Protein 2BBA (pdb70)

Sequence (199 aa):
HHHHHEETLLNTKLETADLKWVTFPQVDGQWEELSSGLDEEQHSSVRTYEVCDVQRAPGQAHWLRTGWVPRRGAVHVYATLRFTMLECLSLPRAGRSCKETFTVFYYESDADTATALTPAWMENPYIKVDTVAAEHLTRKRPGAEATGKVNVKTLRLGPLSKAGFYLAFQDQGACMALLSLHLFYKKNYLFSPNGPIARAW

Radius of gyration: 16.86 Å; Cα contacts (8 Å, |Δi|>4): 487; chains: 2; bounding box: 37×32×52 Å

CATH classification: 2.60.120.260

Structure (mmCIF, N/CA/C/O backbone):
data_2BBA
#
_entry.id   2BBA
#
_cell.length_a   60.972
_cell.length_b   60.972
_cell.length_c   151.681
_cell.angle_alpha   90.00
_cell.angle_beta   90.00
_cell.angle_gamma   90.00
#
_symmetry.space_group_name_H-M   'P 41 21 2'
#
loop_
_entity.id
_entity.type
_entity.pdbx_description
1 polymer 'Ephrin type-B receptor 4'
2 polymer 'Agonist peptide'
3 non-polymer 'SULFATE ION'
4 water water
#
loop_
_atom_site.group_PDB
_atom_site.id
_atom_site.type_symbol
_atom_site.label_a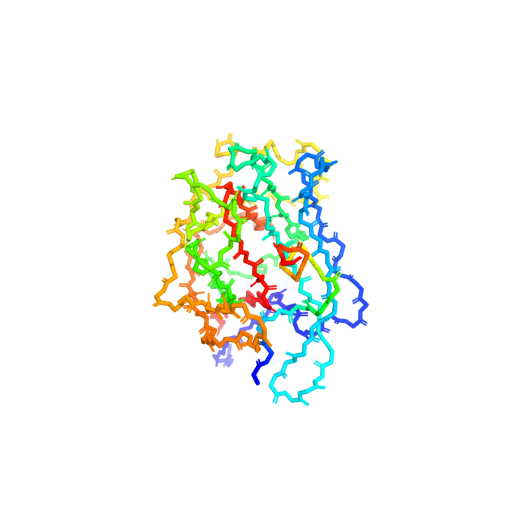tom_id
_atom_site.label_alt_id
_atom_site.label_comp_id
_atom_site.label_asym_id
_atom_site.label_entity_id
_atom_site.label_seq_id
_atom_site.pdbx_PDB_ins_code
_atom_site.Cartn_x
_atom_site.Cartn_y
_atom_site.Cartn_z
_atom_site.occupancy
_atom_site.B_iso_or_equiv
_atom_site.auth_seq_id
_atom_site.auth_comp_id
_atom_site.auth_asym_id
_atom_site.auth_atom_id
_atom_site.pdbx_PDB_model_num
ATOM 1 N N . HIS A 1 1 ? 33.490 21.817 75.931 1.00 22.99 12 HIS A N 1
ATOM 2 C CA . HIS A 1 1 ? 34.345 22.891 75.384 1.00 20.54 12 HIS A CA 1
ATOM 3 C C . HIS A 1 1 ? 34.850 23.595 76.596 1.00 22.54 12 HIS A C 1
ATOM 4 O O . HIS A 1 1 ? 35.233 24.748 76.443 1.00 25.39 12 HIS A O 1
ATOM 11 N N . HIS A 1 2 ? 34.802 22.998 77.805 1.00 23.66 13 HIS A N 1
ATOM 12 C CA . HIS A 1 2 ? 35.849 23.300 78.737 1.00 21.50 13 HIS A CA 1
ATOM 13 C C . HIS A 1 2 ? 37.149 22.874 78.016 1.00 19.07 13 HIS A C 1
ATOM 14 O O . HIS A 1 2 ? 38.129 23.512 78.243 1.00 18.13 13 HIS A O 1
ATOM 21 N N . HIS A 1 3 ? 37.140 21.878 77.100 1.00 16.82 14 HIS A N 1
ATOM 22 C CA . HIS A 1 3 ? 38.193 21.832 76.059 1.00 16.34 14 HIS A CA 1
ATOM 23 C C . HIS A 1 3 ? 37.569 21.924 74.696 1.00 13.70 14 HIS A C 1
ATOM 24 O O . HIS A 1 3 ? 36.686 21.158 74.385 1.00 13.12 14 HIS A O 1
ATOM 31 N N . HIS A 1 4 ? 38.008 22.896 73.918 1.00 11.30 15 HIS A N 1
ATOM 32 C CA . HIS A 1 4 ? 37.414 23.209 72.611 1.00 10.74 15 HIS A CA 1
ATOM 33 C C . HIS A 1 4 ? 37.832 22.188 71.561 1.00 9.47 15 HIS A C 1
ATOM 34 O O . HIS A 1 4 ? 39.034 21.911 71.370 1.00 9.08 15 HIS A O 1
ATOM 41 N N . HIS A 1 5 ? 36.842 21.604 70.881 1.00 8.91 16 HIS A N 1
ATOM 42 C CA . HIS A 1 5 ? 37.132 20.584 69.896 1.00 8.53 16 HIS A CA 1
ATOM 43 C C . HIS A 1 5 ? 35.962 20.362 68.954 1.00 8.54 16 HIS A C 1
ATOM 44 O O . HIS A 1 5 ? 34.843 20.802 69.259 1.00 9.33 16 HIS A O 1
ATOM 51 N N . GLU A 1 6 ? 36.188 19.616 67.872 1.00 6.88 17 GLU A N 1
ATOM 52 C CA . GLU A 1 6 ? 35.063 19.169 67.020 1.00 6.65 17 GLU A CA 1
ATOM 53 C C . GLU A 1 6 ? 34.638 17.797 67.546 1.00 6.91 17 GLU A C 1
ATOM 54 O O . GLU A 1 6 ? 35.475 16.985 67.932 1.00 7.93 17 GLU A O 1
ATOM 60 N N . GLU A 1 7 ? 33.332 17.578 67.539 1.00 6.98 18 GLU A N 1
ATOM 61 C CA . GLU A 1 7 ? 32.700 16.370 68.113 1.00 9.07 18 GLU A CA 1
ATOM 62 C C . GLU A 1 7 ? 31.865 15.710 67.004 1.00 8.33 18 GLU A C 1
ATOM 63 O O . GLU A 1 7 ? 31.032 16.360 66.342 1.00 7.63 18 GLU A O 1
ATOM 69 N N . THR A 1 8 ? 32.124 14.425 66.787 1.00 7.03 19 THR A N 1
ATOM 70 C CA . THR A 1 8 ? 31.420 13.646 65.766 1.00 7.88 19 THR A CA 1
ATOM 71 C C . THR A 1 8 ? 29.991 13.246 66.197 1.00 6.39 19 THR A C 1
ATOM 72 O O . THR A 1 8 ? 29.805 12.780 67.350 1.00 8.15 19 THR A O 1
ATOM 76 N N . LEU A 1 9 ? 29.037 13.427 65.274 1.00 7.21 20 LEU A N 1
ATOM 77 C CA . LEU A 1 9 ? 27.674 12.917 65.415 1.00 8.59 20 LEU A CA 1
ATOM 78 C C . LEU A 1 9 ? 27.442 11.637 64.564 1.00 8.97 20 LEU A C 1
ATOM 79 O O . LEU A 1 9 ? 26.602 10.798 64.944 1.00 10.57 20 LEU A O 1
ATOM 84 N N . LEU A 1 10 ? 28.132 11.505 63.450 1.00 8.74 21 LEU A N 1
ATOM 85 C CA . LEU A 1 10 ? 27.996 10.381 62.570 1.00 9.05 21 LEU A CA 1
ATOM 86 C C . LEU A 1 10 ? 29.212 10.317 61.678 1.00 8.73 21 LEU A C 1
ATOM 87 O O . LEU A 1 10 ? 29.599 11.317 61.145 1.00 9.95 21 LEU A O 1
ATOM 92 N N . ASN A 1 11 ? 29.814 9.137 61.520 1.00 8.67 22 ASN A N 1
ATOM 93 C CA . ASN A 1 11 ? 30.882 8.941 60.536 1.00 6.88 22 ASN A CA 1
ATOM 94 C C . ASN A 1 11 ? 30.686 7.585 59.876 1.00 8.45 22 ASN A C 1
ATOM 95 O O . ASN A 1 11 ? 30.914 6.544 60.509 1.00 8.59 22 ASN A O 1
ATOM 100 N N . THR A 1 12 ? 30.202 7.610 58.649 1.00 8.27 23 THR A N 1
ATOM 101 C CA . THR A 1 12 ? 29.883 6.361 57.970 1.00 8.30 23 THR A CA 1
ATOM 102 C C . THR A 1 12 ? 31.076 5.385 57.855 1.00 8.43 23 THR A C 1
ATOM 103 O O . THR A 1 12 ? 30.880 4.178 57.811 1.00 9.30 23 THR A O 1
ATOM 107 N N . LYS A 1 13 ? 32.298 5.911 57.774 1.00 8.49 24 LYS A N 1
ATOM 108 C CA . LYS A 1 13 ? 33.507 5.079 57.614 1.00 9.07 24 LYS A CA 1
ATOM 109 C C . LYS A 1 13 ? 33.770 4.201 58.851 1.00 9.27 24 LYS A C 1
ATOM 110 O O . LYS A 1 13 ? 34.587 3.271 58.799 1.00 10.84 24 LYS A O 1
ATOM 116 N N . LEU A 1 14 ? 33.114 4.543 59.971 1.00 7.94 25 LEU A N 1
ATOM 117 C CA . LEU A 1 14 ? 33.264 3.770 61.191 1.00 9.65 25 LEU A CA 1
ATOM 118 C C . LEU A 1 14 ? 32.160 2.714 61.404 1.00 9.21 25 LEU A C 1
ATOM 119 O O . LEU A 1 14 ? 32.219 1.957 62.375 1.00 12.12 25 LEU A O 1
ATOM 124 N N . GLU A 1 15 ? 31.172 2.663 60.527 1.00 8.85 26 GLU A N 1
ATOM 125 C CA . GLU A 1 15 ? 30.147 1.641 60.585 1.00 10.35 26 GLU A CA 1
ATOM 126 C C . GLU A 1 15 ? 30.753 0.285 60.260 1.00 11.06 26 GLU A C 1
ATOM 127 O O . GLU A 1 15 ? 31.338 0.115 59.218 1.00 13.19 26 GLU A O 1
ATOM 133 N N . THR A 1 16 ? 30.573 -0.677 61.153 1.00 13.86 27 THR A N 1
ATOM 134 C CA . THR A 1 16 ? 31.186 -1.992 60.973 1.00 16.20 27 THR A CA 1
ATOM 135 C C . THR A 1 16 ? 30.241 -3.043 60.378 1.00 17.30 27 THR A C 1
ATOM 136 O O . THR A 1 16 ? 30.706 -4.122 59.949 1.00 21.06 27 THR A O 1
ATOM 140 N N . ALA A 1 17 ? 28.952 -2.762 60.382 1.00 15.16 28 ALA A N 1
ATOM 141 C CA . ALA A 1 17 ? 27.976 -3.680 59.834 1.00 16.91 28 ALA A CA 1
ATOM 142 C C . ALA A 1 17 ? 27.376 -2.864 58.723 1.00 17.59 28 ALA A C 1
ATOM 143 O O . ALA A 1 17 ? 28.165 -2.174 58.029 1.00 20.49 28 ALA A O 1
ATOM 145 N N . ASP A 1 18 ? 26.067 -2.913 58.521 1.00 15.98 29 ASP A N 1
ATOM 146 C CA . ASP A 1 18 ? 25.461 -2.176 57.418 1.00 17.52 29 ASP A CA 1
ATOM 147 C C . ASP A 1 18 ? 24.736 -0.920 57.918 1.00 15.68 29 ASP A C 1
ATOM 148 O O . ASP A 1 18 ? 24.189 -0.844 59.070 1.00 16.56 29 ASP A O 1
ATOM 153 N N . LEU A 1 19 ? 24.723 0.108 57.074 1.00 13.51 30 LEU A N 1
ATOM 154 C CA . LEU A 1 19 ? 24.132 1.379 57.459 1.00 13.26 30 LEU A CA 1
ATOM 155 C C . LEU A 1 19 ? 22.603 1.413 57.653 1.00 15.57 30 LEU A C 1
ATOM 156 O O . LEU A 1 19 ? 22.081 2.213 58.418 1.00 19.34 30 LEU A O 1
ATOM 161 N N . LYS A 1 20 ? 21.917 0.613 56.902 1.00 16.59 31 LYS A N 1
ATOM 162 C CA . LYS A 1 20 ? 20.436 0.541 57.021 1.00 16.96 31 LYS A CA 1
ATOM 163 C C . LYS A 1 20 ? 19.705 1.832 56.668 1.00 17.00 31 LYS A C 1
ATOM 164 O O . LYS A 1 20 ? 18.604 2.141 57.205 1.00 17.90 31 LYS A O 1
ATOM 166 N N . TRP A 1 21 ? 20.281 2.646 55.784 1.00 14.11 32 TRP A N 1
AT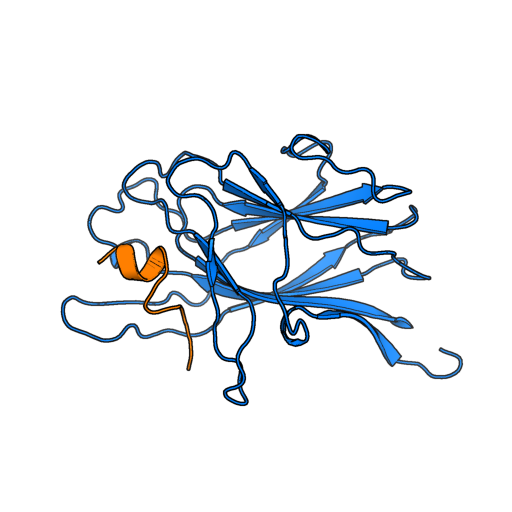OM 167 C CA . TRP A 1 21 ? 19.620 3.889 55.459 1.00 12.30 32 TRP A CA 1
ATOM 168 C C . TRP A 1 21 ? 18.368 3.526 54.652 1.00 11.49 32 TRP A C 1
ATOM 169 O O . TRP A 1 21 ? 18.301 2.525 53.954 1.00 12.88 32 TRP A O 1
ATOM 180 N N . VAL A 1 22 ? 17.383 4.391 54.712 1.00 11.21 33 VAL A N 1
ATOM 181 C CA . VAL A 1 22 ? 16.069 4.117 54.096 1.00 10.64 33 VAL A CA 1
ATOM 182 C C . VAL A 1 22 ? 16.049 4.787 52.724 1.00 10.77 33 VAL A C 1
ATOM 183 O O . VAL A 1 22 ? 16.493 5.933 52.554 1.00 11.79 33 VAL A O 1
ATOM 187 N N . THR A 1 23 ? 15.543 4.053 51.737 1.00 9.06 34 THR A N 1
ATOM 188 C CA . THR A 1 23 ? 15.423 4.581 50.385 1.00 9.47 34 THR A CA 1
ATOM 189 C C . THR A 1 23 ? 13.939 4.642 49.963 1.00 9.30 34 THR A C 1
ATOM 190 O O . THR A 1 23 ? 13.070 3.986 50.547 1.00 9.89 34 THR A O 1
ATOM 194 N N . PHE A 1 24 ? 13.683 5.455 48.935 1.00 8.80 35 PHE A N 1
ATOM 195 C CA . PHE A 1 24 ? 12.338 5.630 48.366 1.00 8.92 35 PHE A CA 1
ATOM 196 C C . PHE A 1 24 ? 12.482 6.121 46.933 1.00 9.84 35 PHE A C 1
ATOM 197 O O . PHE A 1 24 ? 13.323 6.970 46.658 1.00 9.83 35 PHE A O 1
ATOM 205 N N . PRO A 1 25 ? 11.596 5.678 46.021 1.00 9.83 36 PRO A N 1
ATOM 206 C CA . PRO A 1 25 ? 10.477 4.739 46.160 1.00 10.96 36 PRO A CA 1
ATOM 207 C C . PRO A 1 25 ? 10.804 3.242 45.987 1.00 10.99 36 PRO A C 1
ATOM 208 O O . PRO A 1 25 ? 9.848 2.383 45.913 1.00 12.70 36 PRO A O 1
ATOM 212 N N . GLN A 1 26 ? 12.086 2.889 45.967 1.00 1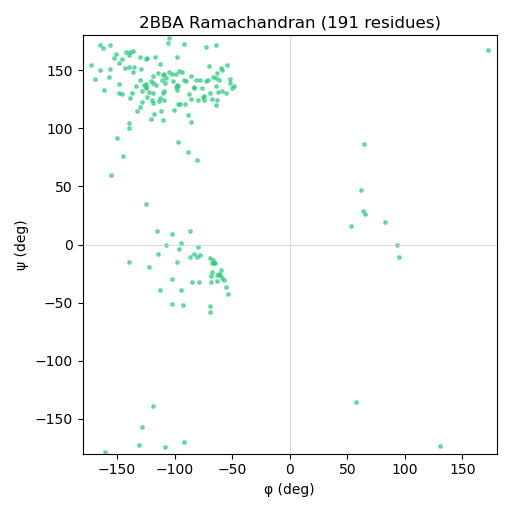1.68 37 GLN A N 1
ATOM 213 C CA . GLN A 1 26 ? 12.490 1.462 45.874 1.00 12.52 37 GLN A CA 1
ATOM 214 C C . GLN A 1 26 ? 12.023 0.805 44.582 1.00 12.25 37 GLN A C 1
ATOM 215 O O . GLN A 1 26 ? 11.441 -0.301 44.587 1.00 15.07 37 GLN A O 1
ATOM 221 N N . VAL A 1 27 ? 12.241 1.498 43.485 1.00 12.22 38 VAL A N 1
ATOM 222 C CA . VAL A 1 27 ? 11.933 0.979 42.154 1.00 12.77 38 VAL A CA 1
ATOM 223 C C . VAL A 1 27 ? 13.239 0.581 41.446 1.00 13.28 38 VAL A C 1
ATOM 224 O O . VAL A 1 27 ? 14.326 0.722 42.007 1.00 12.64 38 VAL A O 1
ATOM 228 N N . ASP A 1 28 ? 13.120 0.052 40.232 1.00 13.38 39 ASP A N 1
ATOM 229 C CA . ASP A 1 28 ? 14.304 -0.232 39.430 1.00 14.98 39 ASP A CA 1
ATOM 230 C C . ASP A 1 28 ? 15.191 1.005 39.386 1.00 13.36 39 ASP A C 1
ATOM 231 O O . ASP A 1 28 ? 14.695 2.139 39.203 1.00 14.19 39 ASP A O 1
ATOM 236 N N . GLY A 1 29 ? 16.502 0.798 39.582 1.00 12.71 40 GLY A N 1
ATOM 237 C CA . GLY A 1 29 ? 17.455 1.876 39.553 1.00 12.00 40 GLY A CA 1
ATOM 238 C C . GLY A 1 29 ? 17.749 2.482 40.909 1.00 11.49 40 GLY A C 1
ATOM 239 O O . GLY A 1 29 ? 18.515 3.422 41.011 1.00 11.60 40 GLY A O 1
ATOM 240 N N . GLN A 1 30 ? 17.102 1.959 41.945 1.00 11.68 41 GLN A N 1
ATOM 241 C CA . GLN A 1 30 ? 17.244 2.463 43.299 1.00 11.43 41 GLN A CA 1
ATOM 242 C C . GLN A 1 30 ? 18.685 2.538 43.805 1.00 10.70 41 GLN A C 1
ATOM 243 O O . GLN A 1 30 ? 19.553 1.788 43.361 1.00 11.22 41 GLN A O 1
ATOM 249 N N . TRP A 1 31 ? 18.918 3.442 44.756 1.00 9.90 42 TRP A N 1
ATOM 250 C CA . TRP A 1 31 ? 20.180 3.471 45.500 1.00 9.00 42 TRP A CA 1
ATOM 251 C C . TRP A 1 31 ? 20.507 2.064 46.081 1.00 10.03 42 TRP A C 1
ATOM 252 O O . TRP A 1 31 ? 19.592 1.350 46.542 1.00 11.39 42 TRP A O 1
ATOM 263 N N . GLU A 1 32 ? 21.777 1.677 46.000 1.00 9.97 43 GLU A N 1
ATOM 264 C CA . GLU A 1 32 ? 22.283 0.389 46.508 1.00 11.06 43 GLU A CA 1
ATOM 265 C C . GLU A 1 32 ? 23.410 0.607 47.473 1.00 10.11 43 GLU A C 1
ATOM 266 O O . GLU A 1 32 ? 24.318 1.410 47.207 1.00 10.09 43 GLU A O 1
ATOM 272 N N . GLU A 1 33 ? 23.420 -0.154 48.565 1.00 8.29 44 GLU A N 1
ATOM 273 C CA . GLU A 1 33 ? 24.568 -0.123 49.503 1.00 9.38 44 GLU A CA 1
ATOM 274 C C . GLU A 1 33 ? 25.633 -1.122 49.054 1.00 10.34 44 GLU A C 1
ATOM 275 O O . GLU A 1 33 ? 25.290 -2.328 48.826 1.00 10.37 44 GLU A O 1
ATOM 281 N N . LEU A 1 34 ? 26.878 -0.658 48.962 1.00 11.21 45 LEU A N 1
ATOM 282 C CA . LEU A 1 34 ? 28.023 -1.452 48.488 1.00 12.51 45 LEU A CA 1
ATOM 283 C C . LEU A 1 34 ? 29.220 -1.299 49.400 1.00 12.73 45 LEU A C 1
ATOM 284 O O . LEU A 1 34 ? 29.465 -0.211 49.943 1.00 13.18 45 LEU A O 1
ATOM 289 N N A SER A 1 35 ? 29.993 -2.369 49.571 0.50 13.46 46 SER A N 1
ATOM 290 N N B SER A 1 35 ? 29.979 -2.384 49.560 0.50 13.47 46 SER A N 1
ATOM 291 C CA A SER A 1 35 ? 31.250 -2.234 50.319 0.50 13.94 46 SER A CA 1
ATOM 292 C CA B SER A 1 35 ? 31.286 -2.332 50.241 0.50 14.07 46 SER A CA 1
ATOM 293 C C A SER A 1 35 ? 32.357 -1.632 49.452 0.50 13.67 46 SER A C 1
ATOM 294 C C B SER A 1 35 ? 32.305 -1.565 49.378 0.50 13.69 46 SER A C 1
ATOM 295 O O A SER A 1 35 ? 32.707 -2.194 48.408 0.50 15.18 46 SER A O 1
ATOM 296 O O B SER A 1 35 ? 32.501 -1.908 48.222 0.50 15.38 46 SER A O 1
ATOM 301 N N . GLY A 1 36 ? 32.925 -0.524 49.920 1.00 13.50 47 GLY A N 1
ATOM 302 C CA . GLY A 1 36 ? 34.059 0.167 49.265 1.00 13.12 47 GLY A CA 1
ATOM 303 C C . GLY A 1 36 ? 35.288 0.118 50.141 1.00 12.78 47 GLY A C 1
ATOM 304 O O . GLY A 1 36 ? 35.320 -0.606 51.123 1.00 12.06 47 GLY A O 1
ATOM 305 N N . LEU A 1 37 ? 36.314 0.855 49.720 1.00 12.20 48 LEU A N 1
ATOM 306 C CA . LEU A 1 37 ? 37.605 0.932 50.434 1.00 13.05 48 LEU A CA 1
ATOM 307 C C . LEU A 1 37 ? 37.984 2.344 50.760 1.00 14.84 48 LEU A C 1
ATOM 308 O O . LEU A 1 37 ? 37.856 3.227 49.887 1.00 17.53 48 LEU A O 1
ATOM 313 N N . ASP A 1 38 ? 38.450 2.575 51.987 1.00 13.88 49 ASP A N 1
ATOM 314 C CA . ASP A 1 38 ? 38.887 3.920 52.365 1.00 15.54 49 ASP A CA 1
ATOM 315 C C . ASP A 1 38 ? 40.397 4.086 52.096 1.00 15.56 49 ASP A C 1
ATOM 316 O O . ASP A 1 38 ? 40.980 3.240 51.441 1.00 15.33 49 ASP A O 1
ATOM 321 N N . GLU A 1 39 ? 40.977 5.196 52.585 1.00 16.74 50 GLU A N 1
ATOM 322 C CA . GLU A 1 39 ? 42.440 5.496 52.397 1.00 16.68 50 GLU A CA 1
ATOM 323 C C . GLU A 1 39 ? 43.422 4.547 53.063 1.00 18.77 50 GLU A C 1
ATOM 324 O O . GLU A 1 39 ? 44.646 4.552 52.728 1.00 20.08 50 GLU A O 1
ATOM 330 N N . GLU A 1 40 ? 42.936 3.756 54.000 1.00 19.11 51 GLU A N 1
ATOM 331 C CA . GLU A 1 40 ? 43.753 2.763 54.689 1.00 19.61 51 GLU A CA 1
ATOM 332 C C . GLU A 1 40 ? 43.483 1.377 54.136 1.00 19.68 51 GLU A C 1
ATOM 333 O O . GLU A 1 40 ? 43.954 0.367 54.697 1.00 19.54 51 GLU A O 1
ATOM 339 N N . GLN A 1 41 ? 42.731 1.327 53.038 1.00 18.78 52 GLN A N 1
ATOM 340 C CA . GLN A 1 41 ? 42.339 0.061 52.414 1.00 18.73 52 GLN A CA 1
ATOM 341 C C . GLN A 1 41 ? 41.421 -0.770 53.293 1.00 18.75 52 GLN A C 1
ATOM 342 O O . GLN A 1 41 ? 41.398 -2.016 53.164 1.00 19.30 52 GLN A O 1
ATOM 344 N N . HIS A 1 42 ? 40.676 -0.119 54.182 1.00 17.19 53 HIS A N 1
ATOM 345 C CA . HIS A 1 42 ? 39.725 -0.820 55.008 1.00 15.89 53 HIS A CA 1
ATOM 346 C C . HIS A 1 42 ? 38.367 -0.774 54.334 1.00 14.25 53 HIS A C 1
ATOM 347 O O . HIS A 1 42 ? 38.036 0.201 53.657 1.00 13.25 53 HIS A O 1
ATOM 354 N N . SER A 1 43 ? 37.573 -1.815 54.547 1.00 13.06 54 SER A N 1
ATOM 355 C CA A SER A 1 43 ? 36.212 -1.873 53.985 0.50 12.43 54 SER A CA 1
ATOM 356 C CA B SER A 1 43 ? 36.218 -1.867 53.979 0.50 12.23 54 SER A CA 1
ATOM 357 C C . SER A 1 43 ? 35.303 -0.861 54.664 1.00 12.03 54 SER A C 1
ATOM 358 O O . SER A 1 43 ? 35.270 -0.793 55.904 1.00 13.94 54 SER A O 1
ATOM 363 N N . VAL A 1 44 ? 34.542 -0.099 53.860 1.00 11.23 55 VAL A N 1
ATOM 364 C CA . VAL A 1 44 ? 33.564 0.889 54.372 1.00 10.57 55 VAL A CA 1
ATOM 365 C C . VAL A 1 44 ? 32.236 0.769 53.598 1.00 10.14 55 VAL A C 1
ATOM 366 O O . VAL A 1 44 ? 32.214 0.345 52.447 1.00 11.62 55 VAL A O 1
ATOM 370 N N . ARG A 1 45 ? 31.133 1.136 54.227 1.00 8.99 56 ARG A N 1
ATOM 371 C CA . ARG A 1 45 ? 29.829 1.110 53.584 1.00 9.87 56 ARG A CA 1
ATOM 372 C C . ARG A 1 45 ? 29.663 2.401 52.764 1.00 8.97 56 ARG A C 1
ATOM 373 O O . ARG A 1 45 ? 29.965 3.514 53.230 1.00 10.23 56 ARG A O 1
ATOM 381 N N . THR A 1 46 ? 29.161 2.215 51.545 1.00 9.24 57 THR A N 1
ATOM 382 C CA . THR A 1 46 ? 28.924 3.316 50.592 1.00 8.68 57 THR A CA 1
ATOM 383 C C . THR A 1 46 ? 27.554 3.124 49.935 1.00 9.07 57 THR A C 1
ATOM 384 O O . THR A 1 46 ? 26.951 2.049 50.015 1.00 8.62 57 THR A O 1
ATOM 388 N N . TYR A 1 47 ? 27.075 4.168 49.275 1.00 8.48 58 TYR A N 1
ATOM 389 C CA . TYR A 1 47 ? 25.816 4.073 48.492 1.00 8.98 58 TYR A CA 1
ATOM 390 C C . TYR A 1 47 ? 26.063 4.543 47.062 1.00 9.12 58 TYR A C 1
ATOM 391 O O . TYR A 1 47 ? 26.737 5.555 46.856 1.00 10.09 58 TYR A O 1
ATOM 400 N N . GLU A 1 48 ? 25.507 3.822 46.090 1.00 7.73 59 GLU A N 1
ATOM 401 C CA . GLU A 1 48 ? 25.622 4.189 44.665 1.00 8.07 59 GLU A CA 1
ATOM 402 C C . GLU A 1 48 ? 24.245 4.212 44.007 1.00 9.25 59 GLU A C 1
ATOM 403 O O . GLU A 1 48 ? 23.337 3.484 44.374 1.00 8.90 59 GLU A O 1
ATOM 409 N N . VAL A 1 49 ? 24.138 5.056 42.989 1.00 8.51 60 VAL A N 1
ATOM 410 C CA . VAL A 1 49 ? 22.958 5.142 42.128 1.00 8.02 60 VAL A CA 1
ATOM 411 C C . VAL A 1 49 ? 23.428 5.550 40.721 1.00 8.72 60 VAL A C 1
ATOM 412 O O . VAL A 1 49 ? 24.357 6.370 40.572 1.00 8.86 60 VAL A O 1
ATOM 416 N N . CYS A 1 50 ? 22.859 4.922 39.700 1.00 9.05 61 CYS A N 1
ATOM 417 C CA . CYS A 1 50 ? 23.258 5.239 38.329 1.00 9.62 61 CYS A CA 1
ATOM 418 C C . CYS A 1 50 ? 22.137 4.906 37.311 1.00 10.23 61 CYS A C 1
ATOM 419 O O . CYS A 1 50 ? 22.346 4.132 36.379 1.00 11.03 61 CYS A O 1
ATOM 422 N N . ASP A 1 51 ? 20.992 5.548 37.502 1.00 10.18 62 ASP A N 1
ATOM 423 C CA . ASP A 1 51 ? 19.795 5.378 36.663 1.00 9.77 62 ASP A CA 1
ATOM 424 C C . ASP A 1 51 ? 19.790 6.502 35.647 1.00 11.75 62 ASP A C 1
ATOM 425 O O . ASP A 1 51 ? 19.200 7.565 35.878 1.00 12.42 62 ASP A O 1
ATOM 430 N N . VAL A 1 52 ? 20.456 6.259 34.515 1.00 12.41 63 VAL A N 1
ATOM 431 C CA . VAL A 1 52 ? 20.636 7.272 33.476 1.00 13.51 63 VAL A CA 1
ATOM 432 C C . VAL A 1 52 ? 20.079 6.827 32.141 1.00 14.79 63 VAL A C 1
ATOM 433 O O . VAL A 1 52 ? 19.817 7.637 31.274 1.00 17.17 63 VAL A O 1
ATOM 437 N N . GLN A 1 53 ? 19.888 5.531 31.989 1.00 16.56 64 GLN A N 1
ATOM 438 C CA . GLN A 1 53 ? 19.432 4.974 30.723 1.00 18.74 64 GLN A CA 1
ATOM 439 C C . GLN A 1 53 ? 17.955 4.652 30.798 1.00 20.38 64 GLN A C 1
ATOM 440 O O . GLN A 1 53 ? 17.180 5.079 29.927 1.00 23.43 64 GLN A O 1
ATOM 442 N N . ARG A 1 54 ? 17.547 3.922 31.833 1.00 20.33 65 ARG A N 1
ATOM 443 C CA . ARG A 1 54 ? 16.182 3.488 32.001 1.00 20.07 65 ARG A CA 1
ATOM 444 C C . ARG A 1 54 ? 15.246 4.657 32.327 1.00 19.58 65 ARG A C 1
ATOM 445 O O . ARG A 1 54 ? 14.265 4.899 31.596 1.00 18.37 65 ARG A O 1
ATOM 447 N N . ALA A 1 55 ? 15.528 5.375 33.419 1.00 18.09 66 ALA A N 1
ATOM 448 C CA . ALA A 1 55 ? 14.649 6.471 33.830 1.00 16.31 66 ALA A CA 1
ATOM 449 C C . ALA A 1 55 ? 15.425 7.631 34.435 1.00 15.31 66 ALA A C 1
ATOM 450 O O . ALA A 1 55 ? 15.439 7.807 35.658 1.00 13.50 66 ALA A O 1
ATOM 452 N N . PRO A 1 56 ? 16.081 8.441 33.591 1.00 14.16 67 PRO A N 1
ATOM 453 C CA . PRO A 1 56 ? 16.813 9.559 34.152 1.00 14.44 67 PRO A CA 1
ATOM 454 C C . PRO A 1 56 ? 15.945 10.642 34.797 1.00 13.53 67 PRO A C 1
ATOM 455 O O . PRO A 1 56 ? 16.479 11.471 35.548 1.00 14.10 67 PRO A O 1
ATOM 459 N N . GLY A 1 57 ? 14.623 10.633 34.568 1.00 12.79 68 GLY A N 1
ATOM 460 C CA . GLY A 1 57 ? 13.769 11.553 35.264 1.00 12.17 68 GLY A CA 1
ATOM 461 C C . GLY A 1 57 ? 13.163 10.973 36.524 1.00 11.34 68 GLY A C 1
ATOM 462 O O . GLY A 1 57 ? 12.401 11.671 37.195 1.00 12.89 68 GLY A O 1
ATOM 463 N N . GLN A 1 58 ? 13.479 9.727 36.879 1.00 10.28 69 GLN A N 1
ATOM 464 C CA . GLN A 1 58 ? 12.988 9.158 38.158 1.00 10.72 69 GLN A CA 1
ATOM 465 C C . GLN A 1 58 ? 13.843 9.642 39.331 1.00 10.73 69 GLN A C 1
ATOM 466 O O . GLN A 1 58 ? 15.071 9.467 39.351 1.00 9.85 69 GLN A O 1
ATOM 472 N N . ALA A 1 59 ? 13.227 10.236 40.330 1.00 10.11 70 ALA A N 1
ATOM 473 C CA . ALA A 1 59 ? 13.964 10.579 41.564 1.00 9.45 70 ALA A CA 1
ATOM 474 C C . ALA A 1 59 ? 14.158 9.343 42.425 1.00 9.85 70 ALA A C 1
ATOM 475 O O . ALA A 1 59 ? 13.255 8.524 42.586 1.00 11.49 70 ALA A O 1
ATOM 477 N N . HIS A 1 60 ? 15.349 9.283 43.035 1.00 8.22 71 HIS A N 1
ATOM 478 C CA . HIS A 1 60 ? 15.732 8.232 43.974 1.00 9.15 71 HIS A CA 1
ATOM 479 C C . HIS A 1 60 ? 16.250 8.912 45.218 1.00 9.06 71 HIS A C 1
ATOM 480 O O . HIS A 1 60 ? 17.194 9.710 45.161 1.00 9.59 71 HIS A O 1
ATOM 487 N N . TRP A 1 61 ? 15.617 8.604 46.352 1.00 8.19 72 TRP A N 1
ATOM 488 C CA . TRP A 1 61 ? 15.912 9.201 47.654 1.00 8.27 72 TRP A CA 1
ATOM 489 C C . TRP A 1 61 ? 16.588 8.259 48.620 1.00 8.52 72 TRP A C 1
ATOM 490 O O . TRP A 1 61 ? 16.281 7.070 48.683 1.00 8.43 72 TRP A O 1
ATOM 501 N N . LEU A 1 62 ? 17.451 8.846 49.460 1.00 8.32 73 LEU A N 1
ATOM 502 C CA . LEU A 1 62 ? 18.276 8.133 50.453 1.00 8.48 73 LEU A CA 1
ATOM 503 C C . LEU A 1 62 ? 18.279 8.954 51.729 1.00 8.42 73 LEU A C 1
A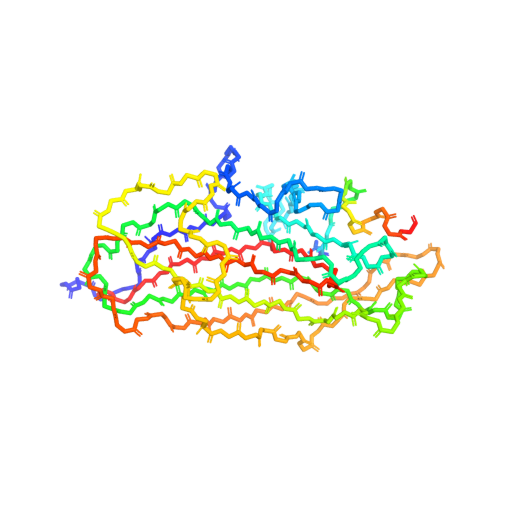TOM 504 O O . LEU A 1 62 ? 18.613 10.128 51.704 1.00 9.69 73 LEU A O 1
ATOM 509 N N . ARG A 1 63 ? 17.914 8.349 52.841 1.00 8.17 74 ARG A N 1
ATOM 510 C CA . ARG A 1 63 ? 17.808 9.029 54.135 1.00 8.77 74 ARG A CA 1
ATOM 511 C C . ARG A 1 63 ? 18.642 8.370 55.220 1.00 8.88 74 ARG A C 1
ATOM 512 O O . ARG A 1 63 ? 18.568 7.144 55.430 1.00 8.11 74 ARG A O 1
ATOM 520 N N . THR A 1 64 ? 19.356 9.186 55.989 1.00 8.68 75 THR A N 1
ATOM 521 C CA . THR A 1 64 ? 20.140 8.682 57.109 1.00 8.53 75 THR A CA 1
ATOM 522 C C . THR A 1 64 ? 19.244 8.254 58.267 1.00 8.41 75 THR A C 1
ATOM 523 O O . THR A 1 64 ? 18.032 8.532 58.284 1.00 7.99 75 THR A O 1
ATOM 527 N N . GLY A 1 65 ? 19.820 7.587 59.261 1.00 9.11 76 GLY A N 1
ATOM 528 C CA . GLY A 1 65 ? 19.161 7.449 60.525 1.00 8.43 76 GLY A CA 1
ATOM 529 C C . GLY A 1 65 ? 18.959 8.773 61.220 1.00 8.50 76 GLY A C 1
ATOM 530 O O . GLY A 1 65 ? 19.498 9.812 60.776 1.00 8.41 76 GLY A O 1
ATOM 531 N N . TRP A 1 66 ? 18.193 8.745 62.317 1.00 8.83 77 TRP A N 1
ATOM 532 C CA . TRP A 1 66 ? 17.964 9.937 63.124 1.00 7.92 77 TRP A CA 1
ATOM 533 C C . TRP A 1 66 ? 19.224 10.253 63.940 1.00 9.34 77 TRP A C 1
ATOM 534 O O . TRP A 1 66 ? 19.761 9.413 64.642 1.00 10.51 77 TRP A O 1
ATOM 545 N N . VAL A 1 67 ? 19.696 11.500 63.837 1.00 8.06 78 VAL A N 1
ATOM 546 C CA . VAL A 1 67 ? 20.931 11.953 64.510 1.00 8.67 78 VAL A CA 1
ATOM 547 C C . VAL A 1 67 ? 20.590 12.921 65.639 1.00 9.06 78 VAL A C 1
ATOM 548 O O . VAL A 1 67 ? 20.194 14.029 65.388 1.00 10.03 78 VAL A O 1
ATOM 552 N N . PRO A 1 68 ? 20.712 12.489 66.892 1.00 10.29 79 PRO A N 1
ATOM 553 C CA . PRO A 1 68 ? 20.525 13.411 68.013 1.00 11.25 79 PRO A CA 1
ATOM 554 C C . PRO A 1 68 ? 21.554 14.522 67.981 1.00 12.14 79 PRO A C 1
ATOM 555 O O . PRO A 1 68 ? 22.744 14.230 67.792 1.00 12.09 79 PRO A O 1
ATOM 559 N N . ARG A 1 69 ? 21.139 15.781 68.109 1.00 12.15 80 ARG A N 1
ATOM 560 C CA . ARG A 1 69 ? 22.064 16.898 67.892 1.00 14.53 80 ARG A CA 1
ATOM 561 C C . ARG A 1 69 ? 22.882 17.312 69.117 1.00 15.58 80 ARG A C 1
ATOM 562 O O . ARG A 1 69 ? 23.790 18.126 68.968 1.00 14.81 80 ARG A O 1
ATOM 570 N N . ARG A 1 70 ? 22.540 16.798 70.304 1.00 17.06 81 ARG A N 1
ATOM 571 C CA . ARG A 1 70 ? 23.293 17.163 71.517 1.00 18.07 81 ARG A CA 1
ATOM 572 C C . ARG A 1 70 ? 23.240 18.693 71.663 1.00 18.22 81 ARG A C 1
ATOM 573 O O . ARG A 1 70 ? 22.189 19.257 71.456 1.00 19.55 81 ARG A O 1
ATOM 581 N N . GLY A 1 71 ? 24.327 19.373 71.975 1.00 19.24 82 GLY A N 1
ATOM 582 C CA . GLY A 1 71 ? 24.175 20.828 72.136 1.00 19.66 82 GLY A CA 1
ATOM 583 C C . GLY A 1 71 ? 24.141 21.626 70.831 1.00 18.42 82 GLY A C 1
ATOM 584 O O . GLY A 1 71 ? 23.959 22.852 70.885 1.00 19.75 82 GLY A O 1
ATOM 585 N N . ALA A 1 72 ? 24.293 20.957 69.689 1.00 16.02 83 ALA A N 1
ATOM 586 C CA . ALA A 1 72 ? 24.750 21.644 68.473 1.00 13.86 83 ALA A CA 1
ATOM 587 C C . ALA A 1 72 ? 23.718 22.601 67.922 1.00 14.63 83 ALA A C 1
ATOM 588 O O . ALA A 1 72 ? 22.585 22.180 67.732 1.00 14.74 83 ALA A O 1
ATOM 590 N N . VAL A 1 73 ? 24.096 23.842 67.622 1.00 13.49 84 VAL A N 1
ATOM 591 C CA . VAL A 1 73 ? 23.207 24.789 66.952 1.00 13.79 84 VAL A CA 1
ATOM 592 C C . VAL A 1 73 ? 23.457 24.747 65.428 1.00 11.62 84 VAL A C 1
ATOM 593 O O . VAL A 1 73 ? 22.536 24.841 64.658 1.00 11.40 84 VAL A O 1
ATOM 597 N N . HIS A 1 74 ? 24.699 24.625 65.003 1.00 10.02 85 HIS A N 1
ATOM 598 C CA . HIS A 1 74 ? 25.012 24.306 63.606 1.00 10.23 85 HIS A CA 1
ATOM 599 C C . HIS A 1 74 ? 25.802 23.017 63.530 1.00 9.86 85 HIS A C 1
ATOM 600 O O . HIS A 1 74 ? 26.633 22.771 64.420 1.00 11.21 85 HIS A O 1
ATOM 607 N N . VAL A 1 75 ? 25.486 22.204 62.530 1.00 9.55 86 VAL A N 1
ATOM 608 C CA . VAL A 1 75 ? 26.180 20.956 62.284 1.00 9.41 86 VAL A CA 1
ATOM 609 C C . VAL A 1 75 ? 26.813 21.029 60.909 1.00 9.59 86 VAL A C 1
ATOM 610 O O . VAL A 1 75 ? 26.208 21.539 59.935 1.00 10.91 86 VAL A O 1
ATOM 614 N N . TYR A 1 76 ? 28.036 20.525 60.795 1.00 7.52 87 TYR A N 1
ATOM 615 C CA . TYR A 1 76 ? 28.714 20.415 59.540 1.00 7.43 87 TYR A CA 1
ATOM 616 C C . TYR A 1 76 ? 28.602 19.022 58.960 1.00 8.44 87 TYR A C 1
ATOM 617 O O . TYR A 1 76 ? 28.735 18.036 59.698 1.00 9.31 87 TYR A O 1
ATOM 626 N N . ALA A 1 77 ? 28.351 18.956 57.651 1.00 7.79 88 ALA A N 1
ATOM 627 C CA . ALA A 1 77 ? 28.254 17.693 56.932 1.00 6.71 88 ALA A CA 1
ATOM 628 C C . ALA A 1 77 ? 29.270 17.596 55.827 1.00 8.93 88 ALA A C 1
ATOM 629 O O . ALA A 1 77 ? 29.123 18.294 54.816 1.00 10.25 88 ALA A O 1
ATOM 631 N N . THR A 1 78 ? 30.292 16.774 55.999 1.00 8.73 89 THR A N 1
ATOM 632 C CA . THR A 1 78 ? 31.295 16.578 54.947 1.00 7.64 89 THR A CA 1
ATOM 633 C C . THR A 1 78 ? 30.902 15.343 54.147 1.00 8.10 89 THR A C 1
ATOM 634 O O . THR A 1 78 ? 30.759 14.261 54.683 1.00 7.94 89 THR A O 1
ATOM 638 N N . LEU A 1 79 ? 30.698 15.568 52.843 1.00 8.21 90 LEU A N 1
ATOM 639 C CA . LEU A 1 79 ? 30.340 14.537 51.869 1.00 8.60 90 LEU A CA 1
ATOM 640 C C . LEU A 1 79 ? 31.511 14.288 50.919 1.00 8.64 90 LEU A C 1
ATOM 641 O O . LEU A 1 79 ? 32.022 15.239 50.364 1.00 10.06 90 LEU A O 1
ATOM 646 N N . ARG A 1 80 ? 31.888 13.032 50.716 1.00 8.60 91 ARG A N 1
ATOM 647 C CA . ARG A 1 80 ? 32.908 12.654 49.729 1.00 8.57 91 ARG A CA 1
ATOM 648 C C . ARG A 1 80 ? 32.234 11.746 48.731 1.00 9.06 91 ARG A C 1
ATOM 649 O O . ARG A 1 80 ? 31.534 10.788 49.101 1.00 8.80 91 ARG A O 1
ATOM 657 N N . PHE A 1 81 ? 32.412 12.035 47.443 1.00 8.08 92 PHE A N 1
ATOM 658 C CA . PHE A 1 81 ? 31.659 11.371 46.414 1.00 6.94 92 PHE A CA 1
ATOM 659 C C . PHE A 1 81 ? 32.351 11.372 45.063 1.00 7.53 92 PHE A C 1
ATOM 660 O O . PHE A 1 81 ? 33.146 12.246 44.717 1.00 8.00 92 PHE A O 1
ATOM 668 N N . THR A 1 82 ? 32.042 10.336 44.313 1.00 7.39 93 THR A N 1
ATOM 669 C CA . THR A 1 82 ? 32.428 10.229 42.884 1.00 7.57 93 THR A CA 1
ATOM 670 C C . THR A 1 82 ? 31.213 10.571 42.048 1.00 7.88 93 THR A C 1
ATOM 671 O O . THR A 1 82 ? 30.069 10.201 42.396 1.00 7.34 93 THR A O 1
ATOM 678 N N . MET A 1 83 ? 31.439 11.285 40.955 1.00 7.79 94 MET A N 1
ATOM 679 C CA . MET A 1 83 ? 30.403 11.649 39.988 1.00 7.25 94 MET A CA 1
ATOM 680 C C . MET A 1 83 ? 30.880 11.293 38.591 1.00 7.83 94 MET A C 1
ATOM 681 O O . MET A 1 83 ? 31.962 11.767 38.163 1.00 7.48 94 MET A O 1
ATOM 686 N N . LEU A 1 84 ? 30.159 10.393 37.918 1.00 8.20 95 LEU A N 1
ATOM 687 C CA . LEU A 1 84 ? 30.515 10.026 36.543 1.00 8.13 95 LEU A CA 1
ATOM 688 C C . LEU A 1 84 ? 30.180 11.135 35.521 1.00 9.45 95 LEU A C 1
ATOM 689 O O . LEU A 1 84 ? 29.128 11.819 35.572 1.00 9.83 95 LEU A O 1
ATOM 694 N N . GLU A 1 85 ? 31.102 11.280 34.584 1.00 8.29 96 GLU A N 1
ATOM 695 C CA . GLU A 1 85 ? 30.878 12.078 33.373 1.00 9.70 96 GLU A CA 1
ATOM 696 C C . GLU A 1 85 ? 29.752 11.436 32.524 1.00 8.93 96 GLU A C 1
ATOM 697 O O . GLU A 1 85 ? 29.856 10.280 32.116 1.00 9.05 96 GLU A O 1
ATOM 703 N N . CYS A 1 86 ? 28.667 12.176 32.293 1.00 10.08 97 CYS A N 1
ATOM 704 C CA . CYS A 1 86 ? 27.530 11.671 31.524 1.00 10.03 97 CYS A CA 1
ATOM 705 C C . CYS A 1 86 ? 27.957 11.128 30.162 1.00 10.39 97 CYS A C 1
ATOM 706 O O . CYS A 1 86 ? 27.515 10.057 29.724 1.00 10.61 97 CYS A O 1
ATOM 709 N N . LEU A 1 87 ? 28.849 11.851 29.512 1.00 10.27 98 LEU A N 1
ATOM 710 C CA . LEU A 1 87 ? 29.405 11.371 28.228 1.00 12.08 98 LEU A CA 1
ATOM 711 C C . LEU A 1 87 ? 30.162 10.022 28.232 1.00 11.27 98 LEU A C 1
ATOM 712 O O . LEU A 1 87 ? 30.311 9.403 27.175 1.00 11.24 98 LEU A O 1
ATOM 717 N N . SER A 1 88 ? 30.662 9.589 29.387 1.00 10.39 99 SER A N 1
ATOM 718 C CA . SER A 1 88 ? 31.227 8.254 29.517 1.00 10.45 99 SER A CA 1
ATOM 719 C C . SER A 1 88 ? 30.223 7.129 29.651 1.00 12.00 99 SER A C 1
ATOM 720 O O . SER A 1 88 ? 30.629 5.965 29.672 1.00 13.16 99 SER A O 1
ATOM 723 N N . LEU A 1 89 ? 28.937 7.439 29.817 1.00 10.26 100 LEU A N 1
ATOM 724 C CA . LEU A 1 89 ? 27.960 6.402 30.110 1.00 11.35 100 LEU A CA 1
ATOM 725 C C . LEU A 1 89 ? 27.196 6.040 28.853 1.00 11.21 100 LEU A C 1
ATOM 726 O O . LEU A 1 89 ? 26.513 6.885 28.298 1.00 11.51 100 LEU A O 1
ATOM 731 N N . PRO A 1 90 ? 27.328 4.802 28.371 1.00 12.97 101 PRO A N 1
ATOM 732 C CA . PRO A 1 90 ? 26.703 4.499 27.075 1.00 14.82 101 PRO A CA 1
ATOM 733 C C . PRO A 1 90 ? 25.179 4.616 27.168 1.00 16.40 101 PRO A C 1
ATOM 734 O O . PRO A 1 90 ? 24.598 4.216 28.168 1.00 17.51 101 PRO A O 1
ATOM 738 N N . ARG A 1 91 ? 24.530 5.225 26.180 1.00 18.29 102 ARG A N 1
ATOM 739 C CA . ARG A 1 91 ? 23.060 5.458 26.261 1.00 19.05 102 ARG A CA 1
ATOM 740 C C . ARG A 1 91 ? 22.503 6.167 27.504 1.00 21.11 102 ARG A C 1
ATOM 741 O O . ARG A 1 91 ? 21.295 6.074 27.758 1.00 20.90 102 ARG A O 1
ATOM 743 N N . ALA A 1 92 ? 23.355 6.830 28.288 1.00 21.40 103 ALA A N 1
ATOM 744 C CA . ALA A 1 92 ? 22.918 8.067 28.937 1.00 22.40 103 ALA A CA 1
ATOM 745 C C . ALA A 1 92 ? 22.509 8.982 27.785 1.00 23.81 103 ALA A C 1
ATOM 746 O O . ALA A 1 92 ? 23.041 8.864 26.665 1.00 26.68 103 ALA A O 1
ATOM 748 N N . GLY A 1 93 ? 21.564 9.870 28.034 1.00 24.48 104 GLY A N 1
ATOM 749 C CA . GLY A 1 93 ? 21.132 10.820 27.023 1.00 24.34 104 GLY A CA 1
ATOM 750 C C . GLY A 1 93 ? 21.159 12.230 27.557 1.00 24.32 104 GLY A C 1
ATOM 751 O O . GLY A 1 93 ? 21.843 12.534 28.572 1.00 24.58 104 GLY A O 1
ATOM 752 N N . ARG A 1 94 ? 20.364 13.077 26.916 1.00 23.33 105 ARG A N 1
ATOM 753 C CA . ARG A 1 94 ? 20.318 14.508 27.203 1.00 21.81 105 ARG A CA 1
ATOM 754 C C . ARG A 1 94 ? 19.889 14.840 28.648 1.00 20.93 105 ARG A C 1
ATOM 755 O O . ARG A 1 94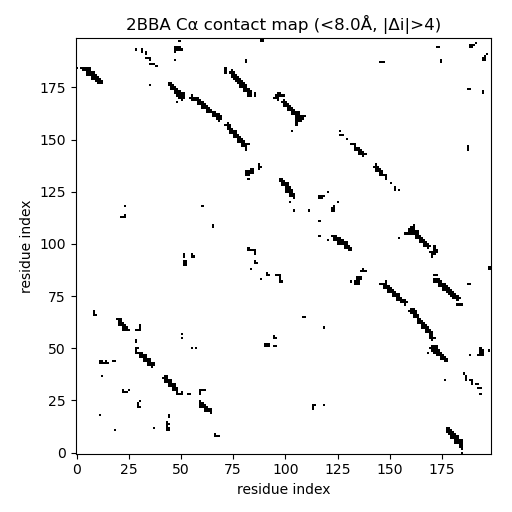 ? 20.270 15.880 29.145 1.00 22.15 105 ARG A O 1
ATOM 757 N N . SER A 1 95 ? 19.136 13.947 29.298 1.00 18.94 106 SER A N 1
ATOM 758 C CA . SER A 1 95 ? 18.579 14.125 30.622 1.00 18.50 106 SER A CA 1
ATOM 759 C C . SER A 1 95 ? 19.565 13.846 31.788 1.00 15.23 106 SER A C 1
ATOM 760 O O . SER A 1 95 ? 19.285 14.106 32.970 1.00 15.76 106 SER A O 1
ATOM 763 N N . CYS A 1 96 ? 20.709 13.273 31.442 1.00 13.51 107 CYS A N 1
ATOM 764 C CA . CYS A 1 96 ? 2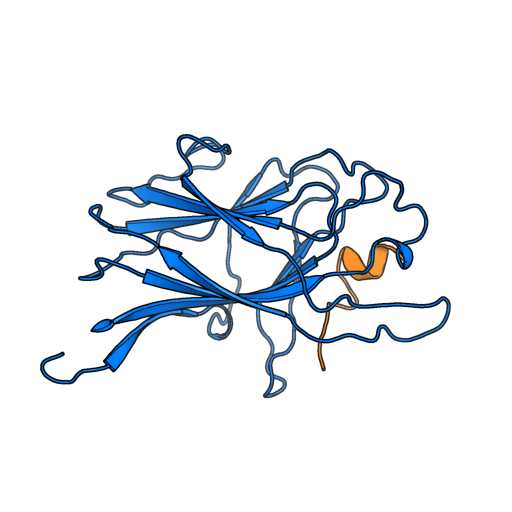1.697 12.889 32.460 1.00 11.55 107 CYS A CA 1
ATOM 765 C C . CYS A 1 96 ? 22.213 14.142 33.174 1.00 11.18 107 CYS A C 1
ATOM 766 O O . CYS A 1 96 ? 22.426 15.202 32.551 1.00 11.81 107 CYS A O 1
ATOM 769 N N . LYS A 1 97 ? 22.456 13.999 34.484 1.00 11.20 108 LYS A N 1
ATOM 770 C CA . LYS A 1 97 ? 22.875 15.105 35.353 1.00 10.44 108 LYS A CA 1
ATOM 771 C C . LYS A 1 97 ? 24.191 14.739 36.041 1.00 10.08 108 LYS A C 1
ATOM 772 O O . LYS A 1 97 ? 24.547 13.546 36.098 1.00 9.61 108 LYS A O 1
ATOM 778 N N . GLU A 1 98 ? 24.889 15.762 36.536 1.00 9.35 109 GLU A N 1
ATOM 779 C CA . GLU A 1 98 ? 26.160 15.594 37.281 1.00 9.19 109 GLU A CA 1
ATOM 780 C C . GLU A 1 98 ? 26.107 16.266 38.660 1.00 9.81 109 GLU A C 1
ATOM 781 O O . GLU A 1 98 ? 27.099 16.800 39.153 1.00 9.44 109 GLU A O 1
ATOM 787 N N . THR A 1 99 ? 24.926 16.216 39.261 1.00 10.11 110 THR A N 1
ATOM 788 C CA . THR A 1 99 ? 24.635 16.852 40.564 1.00 10.79 110 THR A CA 1
ATOM 789 C C . THR A 1 99 ? 23.707 15.949 41.372 1.00 10.14 110 THR A C 1
ATOM 790 O O . THR A 1 99 ? 23.149 14.992 40.843 1.00 9.72 110 THR A O 1
ATOM 794 N N . PHE A 1 100 ? 23.603 16.244 42.662 1.00 9.90 111 PHE A N 1
ATOM 795 C CA . PHE A 1 100 ? 22.614 15.608 43.556 1.00 9.29 111 PHE A CA 1
ATOM 796 C C . PHE A 1 100 ? 22.230 16.720 44.561 1.00 10.31 111 PHE A C 1
ATOM 797 O O . PHE A 1 100 ? 22.958 17.716 44.731 1.00 9.94 111 PHE A O 1
ATOM 805 N N . THR A 1 101 ? 21.082 16.572 45.207 1.00 8.72 112 THR A N 1
ATOM 806 C CA . THR A 1 101 ? 20.625 17.602 46.136 1.00 8.99 112 THR A CA 1
ATOM 807 C C . THR A 1 101 ? 20.553 17.036 47.567 1.00 8.59 112 THR A C 1
ATOM 808 O O . THR A 1 101 ? 20.085 15.916 47.807 1.00 9.15 112 THR A O 1
ATOM 812 N N . VAL A 1 102 ? 21.025 17.857 48.493 1.00 8.00 113 VAL A N 1
ATOM 813 C CA . VAL A 1 102 ? 21.101 17.508 49.915 1.00 8.30 113 VAL A CA 1
ATOM 814 C C . VAL A 1 102 ? 20.047 18.336 50.675 1.00 9.44 113 VAL A C 1
ATOM 815 O O . VAL A 1 102 ? 19.909 19.561 50.454 1.00 8.06 113 VAL A O 1
ATOM 819 N N . PHE A 1 103 ? 19.289 17.631 51.529 1.00 8.33 114 PHE A N 1
ATOM 820 C CA . PHE A 1 103 ? 18.227 18.187 52.379 1.00 8.99 114 PHE A CA 1
ATOM 821 C C . PHE A 1 103 ? 18.400 17.732 53.835 1.00 8.95 114 PHE A C 1
ATOM 822 O O . PHE A 1 103 ? 19.072 16.715 54.126 1.00 8.41 114 PHE A O 1
ATOM 830 N N . TYR A 1 104 ? 17.780 18.436 54.761 1.00 8.45 115 TYR A N 1
ATOM 831 C CA . TYR A 1 104 ? 17.620 17.878 56.116 1.00 8.38 115 TYR A CA 1
ATOM 832 C C . TYR A 1 104 ? 16.242 18.190 56.675 1.00 7.71 115 TYR A C 1
ATOM 833 O O . TYR A 1 104 ? 15.555 19.069 56.163 1.00 7.94 115 TYR A O 1
ATOM 842 N N . TYR A 1 105 ? 15.854 17.455 57.720 1.00 8.09 116 TYR A N 1
ATOM 843 C CA . TYR A 1 105 ? 14.607 17.723 58.417 1.00 8.62 116 TYR A CA 1
ATOM 844 C C . TYR A 1 105 ? 14.816 17.408 59.900 1.00 8.69 116 TYR A C 1
ATOM 845 O O . TYR A 1 105 ? 15.357 16.355 60.231 1.00 8.66 116 TYR A O 1
ATOM 854 N N . GLU A 1 106 ? 14.453 18.341 60.774 1.00 8.92 117 GLU A N 1
ATOM 855 C CA . GLU A 1 106 ? 14.596 18.132 62.194 1.00 9.35 117 GLU A CA 1
ATOM 856 C C . GLU A 1 106 ? 13.332 17.506 62.786 1.00 9.72 117 GLU A C 1
ATOM 857 O O . GLU A 1 106 ? 12.214 17.886 62.412 1.00 10.43 117 GLU A O 1
ATOM 863 N N . SER A 1 107 ? 13.479 16.575 63.732 1.00 8.54 118 SER A N 1
ATOM 864 C CA . SER A 1 107 ? 12.330 15.970 64.398 1.00 8.83 118 SER A CA 1
ATOM 865 C C . SER A 1 107 ? 12.689 15.727 65.876 1.00 8.69 118 SER A C 1
ATOM 866 O O . SER A 1 107 ? 13.864 15.523 66.201 1.00 8.14 118 SER A O 1
ATOM 869 N N . ASP A 1 108 ? 11.696 15.735 66.762 1.00 8.25 119 ASP A N 1
ATOM 870 C CA . ASP A 1 108 ? 11.961 15.657 68.200 1.00 7.95 119 ASP A CA 1
ATOM 871 C C . ASP A 1 108 ? 12.164 14.205 68.677 1.00 7.58 119 ASP A C 1
ATOM 872 O O . ASP A 1 108 ? 12.594 13.943 69.814 1.00 9.47 119 ASP A O 1
ATOM 877 N N . ALA A 1 109 ? 11.907 13.246 67.778 1.00 7.56 120 ALA A N 1
ATOM 878 C CA . ALA A 1 109 ? 12.151 11.817 68.061 1.00 7.22 120 ALA A CA 1
ATOM 879 C C . ALA A 1 109 ? 12.330 11.076 66.763 1.00 7.84 120 ALA A C 1
ATOM 880 O O . ALA A 1 109 ? 12.080 11.609 65.705 1.00 8.23 120 ALA A O 1
ATOM 882 N N . ASP A 1 110 ? 12.729 9.810 66.856 1.00 8.29 121 ASP A N 1
ATOM 883 C CA . ASP A 1 110 ? 13.036 9.034 65.648 1.00 8.22 121 ASP A CA 1
ATOM 884 C C . ASP A 1 110 ? 11.746 8.376 65.182 1.00 8.67 121 ASP A C 1
ATOM 885 O O . ASP A 1 110 ? 11.490 7.172 65.379 1.00 10.01 121 ASP A O 1
ATOM 890 N N . THR A 1 111 ? 10.962 9.209 64.515 1.00 7.95 122 THR A N 1
ATOM 891 C CA . THR A 1 111 ? 9.598 8.881 64.125 1.00 8.43 122 THR A CA 1
ATOM 892 C C . THR A 1 111 ? 9.415 8.610 62.630 1.00 8.94 122 THR A C 1
ATOM 893 O O . THR A 1 111 ? 8.277 8.280 62.195 1.00 9.71 122 THR A O 1
ATOM 897 N N . ALA A 1 112 ? 10.493 8.715 61.855 1.00 8.88 123 ALA A N 1
ATOM 898 C CA . ALA A 1 112 ? 10.396 8.465 60.401 1.00 8.11 123 ALA A CA 1
ATOM 899 C C . ALA A 1 112 ? 9.923 7.057 60.106 1.00 8.47 123 ALA A C 1
ATOM 900 O O . ALA A 1 112 ? 10.144 6.104 60.921 1.00 9.28 123 ALA A O 1
ATOM 902 N N . THR A 1 113 ? 9.264 6.917 58.945 1.00 9.35 124 THR A N 1
ATOM 903 C CA . THR A 1 113 ? 8.731 5.653 58.428 1.00 8.78 124 THR A CA 1
ATOM 904 C C . THR A 1 113 ? 9.167 5.494 56.972 1.00 9.10 124 THR A C 1
ATOM 905 O O . THR A 1 113 ? 9.947 6.289 56.450 1.00 8.90 124 THR A O 1
ATOM 909 N N . ALA A 1 114 ? 8.651 4.472 56.296 1.00 9.01 125 ALA A N 1
ATOM 910 C CA . ALA A 1 114 ? 9.016 4.286 54.880 1.00 8.66 125 ALA A CA 1
ATOM 911 C C . ALA A 1 114 ? 8.537 5.462 54.028 1.00 8.79 125 ALA A C 1
ATOM 912 O O . ALA A 1 114 ? 9.110 5.726 52.977 1.00 9.15 125 ALA A O 1
ATOM 914 N N . LEU A 1 115 ? 7.476 6.143 54.487 1.00 8.71 126 LEU A N 1
ATOM 915 C CA . LEU A 1 115 ? 6.827 7.191 53.684 1.00 8.67 126 LEU A CA 1
ATOM 916 C C . LEU A 1 115 ? 6.922 8.589 54.234 1.00 9.20 126 LEU A C 1
ATOM 917 O O . LEU A 1 115 ? 6.493 9.551 53.558 1.00 8.81 126 LEU A O 1
ATOM 922 N N . THR A 1 116 ? 7.432 8.726 55.460 1.00 8.61 127 THR A N 1
ATOM 923 C CA . THR A 1 116 ? 7.473 10.033 56.124 1.00 8.63 127 THR A CA 1
ATOM 924 C C . THR A 1 116 ? 8.793 10.217 56.868 1.00 8.83 127 THR A C 1
ATOM 925 O O . THR A 1 116 ? 9.373 9.229 57.302 1.00 9.40 127 THR A O 1
ATOM 929 N N . PRO A 1 117 ? 9.259 11.466 57.056 1.00 7.92 128 PRO A N 1
ATOM 930 C CA . PRO A 1 117 ? 8.742 12.723 56.494 1.00 8.41 128 PRO A CA 1
ATOM 931 C C . PRO A 1 117 ? 8.589 12.636 54.978 1.00 8.21 128 PRO A C 1
ATOM 932 O O . PRO A 1 117 ? 9.389 11.988 54.322 1.00 8.17 128 PRO A O 1
ATOM 936 N N . ALA A 1 118 ? 7.518 13.259 54.477 1.00 7.74 129 ALA A N 1
ATOM 937 C CA . ALA A 1 118 ? 7.224 13.187 53.049 1.00 7.43 129 ALA A CA 1
ATOM 938 C C . ALA A 1 118 ? 8.476 13.503 52.242 1.00 7.58 129 ALA A C 1
ATOM 939 O O . ALA A 1 118 ? 9.252 14.433 52.548 1.00 7.63 129 ALA A O 1
ATOM 941 N N . TRP A 1 119 ? 8.683 12.698 51.207 1.00 7.58 130 TRP A N 1
ATOM 942 C CA . TRP A 1 119 ? 9.895 12.677 50.391 1.00 7.85 130 TRP A CA 1
ATOM 943 C C . TRP A 1 119 ? 9.882 13.797 49.355 1.00 8.13 130 TRP A C 1
ATOM 944 O O . TRP A 1 119 ? 9.688 13.558 48.139 1.00 9.90 130 TRP A O 1
ATOM 955 N N . MET A 1 120 ? 10.080 15.018 49.848 1.00 8.04 131 MET A N 1
ATOM 956 C CA . MET A 1 120 ? 9.992 16.190 49.007 1.00 8.31 131 MET A CA 1
ATOM 957 C C . MET A 1 120 ? 10.456 17.395 49.818 1.00 8.73 131 MET A C 1
ATOM 958 O O . MET A 1 120 ? 10.392 17.413 51.052 1.00 8.37 131 MET A O 1
ATOM 963 N N . GLU A 1 121 ? 10.934 18.413 49.098 1.00 9.03 132 GLU A N 1
ATOM 964 C CA . GLU A 1 121 ? 11.139 19.723 49.710 1.00 8.92 132 GLU A CA 1
ATOM 965 C C . GLU A 1 121 ? 9.812 20.161 50.333 1.00 9.61 132 GLU A C 1
ATOM 966 O O . GLU A 1 121 ? 8.777 20.120 49.635 1.00 9.55 132 GLU A O 1
ATOM 972 N N . ASN A 1 122 ? 9.870 20.594 51.596 1.00 9.46 133 ASN A N 1
ATOM 973 C CA . ASN A 1 122 ? 8.694 20.896 52.430 1.00 10.06 133 ASN A CA 1
ATOM 974 C C . ASN A 1 122 ? 7.954 19.565 52.634 1.00 9.94 133 ASN A C 1
ATOM 975 O O . ASN A 1 122 ? 6.970 19.273 51.932 1.00 10.53 133 ASN A O 1
ATOM 980 N N . PRO A 1 123 ? 8.348 18.783 53.667 1.00 8.26 134 PRO A N 1
ATOM 981 C CA . PRO A 1 123 ? 9.083 19.190 54.858 1.00 8.11 134 PRO A CA 1
ATOM 982 C C . PRO A 1 123 ? 10.574 19.391 54.735 1.00 8.00 134 PRO A C 1
ATOM 983 O O . PRO A 1 123 ? 11.145 20.187 55.505 1.00 9.47 134 PRO A O 1
ATOM 987 N N . TYR A 1 124 ? 11.225 18.629 53.862 1.00 7.16 135 TYR A N 1
ATOM 988 C CA . TYR A 1 124 ? 12.679 18.708 53.826 1.00 8.40 135 TYR A CA 1
ATOM 989 C C . TYR A 1 124 ? 13.147 20.120 53.466 1.00 8.15 135 TYR A C 1
ATOM 990 O O . TYR A 1 124 ? 12.557 20.829 52.619 1.00 8.61 135 TYR A O 1
ATOM 999 N N . ILE A 1 125 ? 14.229 20.516 54.140 1.00 8.26 136 ILE A N 1
ATOM 1000 C CA . ILE A 1 125 ? 14.861 21.817 53.928 1.00 8.92 136 ILE A CA 1
ATOM 1001 C C . ILE A 1 125 ? 16.030 21.632 52.961 1.00 9.50 136 ILE A C 1
ATOM 1002 O O . ILE A 1 125 ? 16.971 20.840 53.209 1.00 8.72 136 ILE A O 1
ATOM 1007 N N . LYS A 1 126 ? 15.976 22.333 51.833 1.00 9.53 137 LYS A N 1
ATOM 1008 C CA . LYS A 1 126 ? 17.009 22.198 50.828 1.00 10.19 137 LYS A CA 1
ATOM 1009 C C . LYS A 1 126 ? 18.276 22.918 51.285 1.00 10.10 137 LYS A C 1
ATOM 1010 O O . LYS A 1 126 ? 18.217 24.124 51.643 1.00 11.71 137 LYS A O 1
ATOM 1016 N N . VAL A 1 127 ? 19.390 22.180 51.331 1.00 10.04 138 VAL A N 1
ATOM 1017 C CA . VAL A 1 127 ? 20.667 22.747 51.749 1.00 9.76 138 VAL A CA 1
ATOM 1018 C C . VAL A 1 127 ? 21.425 23.228 50.524 1.00 10.40 138 VAL A C 1
ATOM 1019 O O . VAL A 1 127 ? 21.890 24.379 50.521 1.00 11.40 138 VAL A O 1
ATOM 1023 N N . ASP A 1 128 ? 21.581 22.362 49.518 1.00 10.70 139 ASP A N 1
ATOM 1024 C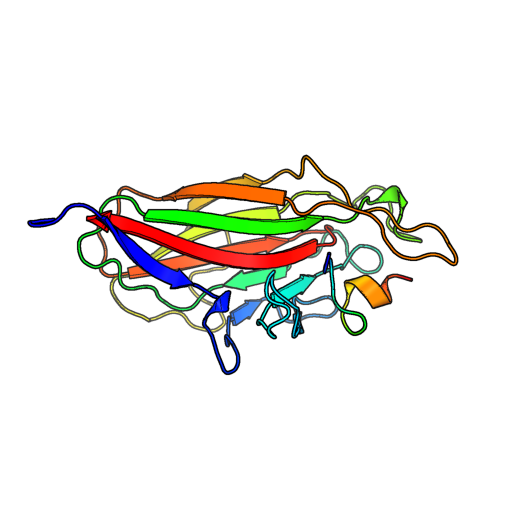 CA . ASP A 1 128 ? 22.377 22.696 48.311 1.00 9.20 139 ASP A CA 1
ATOM 1025 C C . ASP A 1 128 ? 22.162 21.654 47.255 1.00 8.39 139 ASP A C 1
ATOM 1026 O O . ASP A 1 128 ? 22.034 20.482 47.583 1.00 10.07 139 ASP A O 1
ATOM 1031 N N . THR A 1 129 ? 22.100 22.079 45.997 1.00 9.49 140 THR A N 1
ATOM 1032 C CA . THR A 1 129 ? 22.291 21.158 44.859 1.00 9.50 140 THR A CA 1
ATOM 1033 C C . THR A 1 129 ? 23.805 21.179 44.622 1.00 10.28 140 THR A C 1
ATOM 1034 O O . THR A 1 129 ? 24.410 22.238 44.242 1.00 11.23 140 THR A O 1
ATOM 1038 N N . VAL A 1 130 ? 24.420 20.048 44.926 1.00 9.96 141 VAL A N 1
ATOM 1039 C CA . VAL A 1 130 ? 25.888 19.896 44.930 1.00 10.29 141 VAL A CA 1
ATOM 1040 C C . VAL A 1 130 ? 26.410 19.545 43.549 1.00 11.49 141 VAL A C 1
ATOM 1041 O O . VAL A 1 130 ? 25.984 18.536 42.969 1.00 10.85 141 VAL A O 1
ATOM 1045 N N . ALA A 1 131 ? 27.352 20.357 43.059 1.00 11.79 142 ALA A N 1
ATOM 1046 C CA . ALA A 1 131 ? 27.977 20.097 41.765 1.00 13.74 142 ALA A CA 1
ATOM 1047 C C . ALA A 1 131 ? 29.322 19.387 41.992 1.00 14.06 142 ALA A C 1
ATOM 1048 O O . ALA A 1 131 ? 29.864 19.288 43.121 1.00 14.77 142 ALA A O 1
ATOM 1050 N N . ALA A 1 132 ? 29.811 18.763 40.940 1.00 13.74 143 ALA A N 1
ATOM 1051 C CA . ALA A 1 132 ? 31.030 18.028 41.011 1.00 12.22 143 ALA A CA 1
ATOM 1052 C C . ALA A 1 132 ? 32.085 18.750 40.178 1.00 12.50 143 ALA A C 1
ATOM 1053 O O . ALA A 1 132 ? 31.961 18.806 38.929 1.00 14.63 143 ALA A O 1
ATOM 1055 N N . GLU A 1 133 ? 33.138 19.255 40.823 1.00 13.70 144 GLU A N 1
ATOM 1056 C CA . GLU A 1 133 ? 34.286 19.818 40.086 1.00 13.53 144 GLU A CA 1
ATOM 1057 C C . GLU A 1 133 ? 35.083 18.727 39.338 1.00 12.71 144 GLU A C 1
ATOM 1058 O O . GLU A 1 133 ? 35.771 18.996 38.322 1.00 14.32 144 GLU A O 1
ATOM 1060 N N . HIS A 1 134 ? 35.023 17.499 39.852 1.00 10.49 145 HIS A N 1
ATOM 1061 C CA . HIS A 1 134 ? 35.789 16.365 39.331 1.00 11.01 145 HIS A CA 1
ATOM 1062 C C . HIS A 1 134 ? 34.892 15.280 38.831 1.00 9.33 145 HIS A C 1
ATOM 1063 O O . HIS A 1 134 ? 34.150 14.659 39.606 1.00 9.51 145 HIS A O 1
ATOM 1070 N N . LEU A 1 135 ? 34.909 15.064 37.520 1.00 8.61 146 LEU A N 1
ATOM 1071 C CA . LEU A 1 135 ? 34.144 13.980 36.913 1.00 9.29 146 LEU A CA 1
ATOM 1072 C C . LEU A 1 135 ? 35.043 12.780 36.644 1.00 9.30 146 LEU A C 1
ATOM 1073 O O . LEU A 1 135 ? 36.193 12.916 36.132 1.00 11.15 146 LEU A O 1
ATOM 1078 N N . THR A 1 136 ? 34.523 11.602 36.981 1.00 8.33 147 THR A N 1
ATOM 1079 C CA . THR A 1 136 ? 35.162 10.344 36.670 1.00 8.49 147 THR A CA 1
ATOM 1080 C C . THR A 1 136 ? 34.823 9.926 35.251 1.00 8.93 147 THR A C 1
ATOM 1081 O O . THR A 1 136 ? 33.661 10.054 34.821 1.00 8.59 147 THR A O 1
ATOM 1085 N N . ARG A 1 137 ? 35.857 9.492 34.536 1.00 8.27 148 ARG A N 1
ATOM 1086 C CA . ARG A 1 137 ? 35.759 9.126 33.118 1.00 10.63 148 ARG A CA 1
ATOM 1087 C C . ARG A 1 137 ? 36.025 7.630 32.944 1.00 11.45 148 ARG A C 1
ATOM 1088 O O . ARG A 1 137 ? 36.784 7.068 33.704 1.00 11.51 148 ARG A O 1
ATOM 1096 N N . LYS A 1 138 ? 35.375 7.005 31.968 1.00 12.53 149 LYS A N 1
ATOM 1097 C CA . LYS A 1 138 ? 35.678 5.589 31.608 1.00 14.81 149 LYS A CA 1
ATOM 1098 C C . LYS A 1 138 ? 35.441 5.403 30.128 1.00 16.94 149 LYS A C 1
ATOM 1099 O O . LYS A 1 138 ? 34.399 5.771 29.601 1.00 16.93 149 LYS A O 1
ATOM 1105 N N . ARG A 1 139 ? 36.432 4.820 29.467 1.00 17.67 150 ARG A N 1
ATOM 1106 C CA . ARG A 1 139 ? 36.580 4.803 27.988 1.00 18.22 150 ARG A CA 1
ATOM 1107 C C . ARG A 1 139 ? 36.532 3.353 27.671 1.00 17.40 150 ARG A C 1
ATOM 1108 O O . ARG A 1 139 ? 36.997 2.604 28.494 1.00 18.16 150 ARG A O 1
ATOM 1116 N N . PRO A 1 140 ? 35.934 2.927 26.505 1.00 16.32 151 PRO A N 1
ATOM 1117 C CA . PRO A 1 140 ? 35.662 1.477 26.332 1.00 15.58 151 PRO A CA 1
ATOM 1118 C C . PRO A 1 140 ? 36.922 0.643 26.422 1.00 15.53 151 PRO A C 1
ATOM 1119 O O . PRO A 1 140 ? 37.893 1.013 25.744 1.00 11.76 151 PRO A O 1
ATOM 1123 N N . GLY A 1 141 ? 36.881 -0.443 27.211 1.00 11.89 152 GLY A N 1
ATOM 1124 C CA . GLY A 1 141 ? 38.057 -1.345 27.447 1.00 14.50 152 GLY A CA 1
ATOM 1125 C C . GLY A 1 141 ? 38.956 -1.119 28.683 1.00 14.36 152 GLY A C 1
ATOM 1126 O O . GLY A 1 141 ? 39.798 -1.968 29.105 1.00 13.36 152 GLY A O 1
ATOM 1127 N N . ALA A 1 142 ? 38.745 0.024 29.342 1.00 14.61 153 ALA A N 1
ATOM 1128 C CA . ALA A 1 142 ? 39.740 0.598 30.224 1.00 13.01 153 ALA A CA 1
ATOM 1129 C C . ALA A 1 142 ? 39.248 0.861 31.653 1.00 13.41 153 ALA A C 1
ATOM 1130 O O . ALA A 1 142 ? 38.035 0.989 31.862 1.00 15.78 153 ALA A O 1
ATOM 1132 N N . GLU A 1 143 ? 40.173 0.977 32.608 1.00 12.61 154 GLU A N 1
ATOM 1133 C CA . GLU A 1 143 ? 39.816 1.380 33.962 1.00 12.70 154 GLU A CA 1
ATOM 1134 C C . GLU A 1 143 ? 39.327 2.816 34.002 1.00 12.01 154 GLU A C 1
ATOM 1135 O O . GLU A 1 143 ? 39.846 3.676 33.308 1.00 10.05 154 GLU A O 1
ATOM 1137 N N . ALA A 1 144 ? 38.359 3.061 34.863 1.00 13.07 155 ALA A N 1
ATOM 1138 C CA . ALA A 1 144 ? 37.901 4.417 35.134 1.00 12.06 155 ALA A CA 1
ATOM 1139 C C . ALA A 1 144 ? 39.026 5.254 35.757 1.00 11.95 155 ALA A C 1
ATOM 1140 O O . ALA A 1 144 ? 39.926 4.751 36.491 1.00 12.80 155 ALA A O 1
ATOM 1142 N N . THR A 1 145 ? 39.027 6.565 35.457 1.00 10.67 156 THR A N 1
ATOM 1143 C CA . THR A 1 145 ? 40.003 7.487 36.012 1.00 11.25 156 THR A CA 1
ATOM 1144 C C . THR A 1 145 ? 39.247 8.674 36.572 1.00 11.50 156 THR A C 1
ATOM 1145 O O . THR A 1 145 ? 38.278 9.094 35.975 1.00 11.68 156 THR A O 1
ATOM 1149 N N . GLY A 1 146 ? 39.679 9.208 37.700 1.00 11.25 157 GLY A N 1
ATOM 1150 C CA . GLY A 1 146 ? 38.908 10.272 38.305 1.00 11.62 157 GLY A CA 1
ATOM 1151 C C . GLY A 1 146 ? 39.435 10.643 39.672 1.00 11.24 157 GLY A C 1
ATOM 1152 O O . GLY A 1 146 ? 40.306 9.953 40.219 1.00 13.28 157 GLY A O 1
ATOM 1153 N N . LYS A 1 147 ? 38.944 11.764 40.139 1.00 11.11 158 LYS A N 1
ATOM 1154 C CA . LYS A 1 147 ? 39.184 12.208 41.526 1.00 9.56 158 LYS A CA 1
ATOM 1155 C C . LYS A 1 147 ? 37.916 12.198 42.328 1.00 9.87 158 LYS A C 1
ATOM 1156 O O . LYS A 1 147 ? 36.806 12.362 41.800 1.00 10.17 158 LYS A O 1
ATOM 1162 N N . VAL A 1 148 ? 38.102 12.075 43.626 1.00 9.59 159 VAL A N 1
ATOM 1163 C CA . VAL A 1 148 ? 36.986 12.184 44.559 1.00 9.52 159 VAL A CA 1
ATOM 1164 C C . VAL A 1 148 ? 36.671 13.642 44.845 1.00 9.28 159 VAL A C 1
ATOM 1165 O O . VAL A 1 148 ? 37.567 14.461 44.957 1.00 10.64 159 VAL A O 1
ATOM 1169 N N . ASN A 1 149 ? 35.374 13.959 44.958 1.00 8.54 160 ASN A N 1
ATOM 1170 C CA . ASN A 1 149 ? 34.893 15.289 45.312 1.00 8.04 160 ASN A CA 1
ATOM 1171 C C . ASN A 1 149 ? 34.610 15.356 46.825 1.00 8.69 160 ASN A C 1
ATOM 1172 O O . ASN A 1 149 ? 34.234 14.363 47.443 1.00 9.80 160 ASN A O 1
ATOM 1177 N N . VAL A 1 150 ? 34.780 16.540 47.374 1.00 8.79 161 VAL A N 1
ATOM 1178 C CA . VAL A 1 150 ? 34.391 16.801 48.772 1.00 8.98 161 VAL A CA 1
ATOM 1179 C C . VAL A 1 150 ? 33.608 18.116 48.830 1.00 9.36 161 VAL A C 1
ATOM 1180 O O . VAL A 1 150 ? 33.949 19.112 48.201 1.00 10.68 161 VAL A O 1
ATOM 1184 N N . LYS A 1 151 ? 32.514 18.098 49.589 1.00 9.44 162 LYS A N 1
ATOM 1185 C CA . LYS A 1 151 ? 31.702 19.267 49.870 1.00 9.21 162 LYS A CA 1
ATOM 1186 C C . LYS A 1 151 ? 31.353 19.219 51.372 1.00 9.74 162 LYS A C 1
ATOM 1187 O O . LYS A 1 151 ? 30.876 18.161 51.855 1.00 10.05 162 LYS A O 1
ATOM 1193 N N . THR A 1 152 ? 31.557 20.325 52.077 1.00 9.57 163 THR A N 1
ATOM 1194 C CA . THR A 1 152 ? 31.089 20.468 53.450 1.00 9.56 163 THR A CA 1
ATOM 1195 C C . THR A 1 152 ? 29.987 21.531 53.493 1.00 9.80 163 THR A C 1
ATOM 1196 O O . THR A 1 152 ? 30.153 22.654 53.002 1.00 11.35 163 THR A O 1
ATOM 1200 N N . LEU A 1 153 ? 28.850 21.131 54.051 1.00 10.49 164 LEU A N 1
ATOM 1201 C CA . LEU A 1 153 ? 27.669 21.943 54.211 1.00 10.22 164 LEU A CA 1
ATOM 1202 C C . LEU A 1 153 ? 27.443 22.268 55.674 1.00 10.39 164 LEU A C 1
ATOM 1203 O O . LEU A 1 153 ? 27.762 21.471 56.555 1.00 11.95 164 LEU A O 1
ATOM 1208 N N . ARG A 1 154 ? 26.914 23.457 55.935 1.00 11.03 165 ARG A N 1
ATOM 1209 C CA . ARG A 1 154 ? 26.584 23.868 57.292 1.00 11.80 165 ARG A CA 1
ATOM 1210 C C . ARG A 1 154 ? 25.057 23.901 57.444 1.00 13.01 165 ARG A C 1
ATOM 1211 O O . ARG A 1 154 ? 24.357 24.583 56.669 1.00 14.57 165 ARG A O 1
ATOM 1219 N N . LEU A 1 155 ? 24.572 23.164 58.431 1.00 11.74 166 LEU A N 1
ATOM 1220 C CA . LEU A 1 155 ? 23.128 22.966 58.687 1.00 11.73 166 LEU A CA 1
ATOM 1221 C C . LEU A 1 155 ? 22.750 23.731 59.943 1.00 11.72 166 LEU A C 1
ATOM 1222 O O . LEU A 1 155 ? 23.446 23.636 60.930 1.00 12.33 166 LEU A O 1
ATOM 1227 N N . GLY A 1 156 ? 21.570 24.393 59.939 1.00 11.74 167 GLY A N 1
ATOM 1228 C CA . GLY A 1 156 ? 21.057 25.055 61.112 1.00 12.36 167 GLY A CA 1
ATOM 1229 C C . GLY A 1 156 ? 20.628 26.491 60.811 1.00 14.15 167 GLY A C 1
ATOM 1230 O O . GLY A 1 156 ? 20.624 26.897 59.635 1.00 14.39 167 GLY A O 1
ATOM 1231 N N . PRO A 1 157 ? 20.268 27.235 61.858 1.00 14.13 168 PRO A N 1
ATOM 1232 C CA . PRO A 1 157 ? 20.324 26.806 63.255 1.00 13.90 168 PRO A CA 1
ATOM 1233 C C . PRO A 1 157 ? 19.282 25.753 63.627 1.00 13.13 168 PRO A C 1
ATOM 1234 O O . PRO A 1 157 ? 18.111 25.769 63.125 1.00 14.29 168 PRO A O 1
ATOM 1238 N N . LEU A 1 158 ? 19.711 24.814 64.460 1.00 12.70 169 LEU A N 1
ATOM 1239 C CA . LEU A 1 158 ? 18.919 23.654 64.843 1.00 11.20 169 LEU A CA 1
ATOM 1240 C C . LEU A 1 158 ? 18.258 23.877 66.200 1.00 12.97 169 LEU A C 1
ATOM 1241 O O . LEU A 1 158 ? 18.788 24.583 67.054 1.00 13.11 169 LEU A O 1
ATOM 1246 N N . SER A 1 159 ? 17.065 23.323 66.376 1.00 12.73 170 SER A N 1
ATOM 1247 C CA . SER A 1 159 ? 16.345 23.467 67.647 1.00 14.31 170 SER A CA 1
ATOM 1248 C C . SER A 1 159 ? 15.597 22.243 68.176 1.00 12.55 170 SER A C 1
ATOM 1249 O O . SER A 1 159 ? 15.255 22.195 69.376 1.00 16.62 170 SER A O 1
ATOM 1252 N N . LYS A 1 160 ? 15.372 21.229 67.335 1.00 11.14 171 LYS A N 1
ATOM 1253 C CA . LYS A 1 160 ? 14.718 20.001 67.787 1.00 10.48 171 LYS A CA 1
ATOM 1254 C C . LYS A 1 160 ? 15.727 18.955 68.253 1.00 10.64 171 LYS A C 1
ATOM 1255 O O . LYS A 1 160 ? 16.950 19.148 68.088 1.00 12.15 171 LYS A O 1
ATOM 1261 N N . ALA A 1 161 ? 15.272 17.852 68.822 1.00 9.17 172 ALA A N 1
ATOM 1262 C CA . ALA A 1 161 ? 16.196 16.873 69.455 1.00 8.71 172 ALA A CA 1
ATOM 1263 C C . ALA A 1 161 ? 17.183 16.208 68.489 1.00 9.82 172 ALA A C 1
ATOM 1264 O O . ALA A 1 161 ? 18.308 15.865 68.910 1.00 10.97 172 ALA A O 1
ATOM 1266 N N . GLY A 1 162 ? 16.761 16.022 67.243 1.00 9.20 173 GLY A N 1
ATOM 1267 C CA . GLY A 1 162 ? 17.610 15.367 66.237 1.00 9.12 173 GLY A CA 1
ATOM 1268 C C . GLY A 1 162 ? 17.137 15.698 64.837 1.00 9.63 173 GLY A C 1
ATOM 1269 O O . GLY A 1 162 ? 16.216 16.513 64.648 1.00 9.01 173 GLY A O 1
ATOM 1270 N N . PHE A 1 163 ? 17.829 15.118 63.862 1.00 6.96 174 PHE A N 1
ATOM 1271 C CA . PHE A 1 163 ? 17.555 15.375 62.466 1.00 7.32 174 PHE A CA 1
ATOM 1272 C C . PHE A 1 163 ? 17.933 14.202 61.554 1.00 8.33 174 PHE A C 1
ATOM 1273 O O . PHE A 1 163 ? 18.741 13.333 61.910 1.00 9.25 174 PHE A O 1
ATOM 1281 N N . TYR A 1 164 ? 17.330 14.226 60.366 1.00 8.14 175 TYR A N 1
ATOM 1282 C CA . TYR A 1 164 ? 17.654 13.324 59.253 1.00 7.12 175 TYR A CA 1
ATOM 1283 C C . TYR A 1 164 ? 18.315 14.108 58.146 1.00 8.88 175 TYR A C 1
ATOM 1284 O O . TYR A 1 164 ? 17.924 15.257 57.900 1.00 8.76 175 TYR A O 1
ATOM 1293 N N . LEU A 1 165 ? 19.318 13.517 57.482 1.00 9.13 176 LEU A N 1
ATOM 1294 C CA . LEU A 1 165 ? 19.779 14.071 56.221 1.00 10.01 176 LEU A CA 1
ATOM 1295 C C . LEU A 1 165 ? 19.189 13.218 55.113 1.00 10.54 176 LEU A C 1
ATOM 1296 O O . LEU A 1 165 ? 19.015 11.984 55.289 1.00 10.98 176 LEU A O 1
ATOM 1301 N N . ALA A 1 166 ? 18.872 13.828 53.964 1.00 9.25 177 ALA A N 1
ATOM 1302 C CA . ALA A 1 166 ? 18.367 13.072 52.825 1.00 9.30 177 ALA A CA 1
ATOM 1303 C C . ALA A 1 166 ? 19.051 13.564 51.564 1.00 10.10 177 ALA A C 1
ATOM 1304 O O . ALA A 1 166 ? 19.400 14.740 51.443 1.00 9.70 177 ALA A O 1
ATOM 1306 N N . PHE A 1 167 ? 19.219 12.629 50.635 1.00 9.05 178 PHE A N 1
ATOM 1307 C CA . PHE A 1 167 ? 19.842 12.877 49.348 1.00 9.80 178 PHE A CA 1
ATOM 1308 C C . PHE A 1 167 ? 18.876 12.507 48.249 1.00 10.33 178 PHE A C 1
ATOM 1309 O O . PHE A 1 167 ? 18.296 11.425 48.267 1.00 10.52 178 PHE A O 1
ATOM 1317 N N . GLN A 1 168 ? 18.704 13.403 47.279 1.00 9.45 179 GLN A N 1
ATOM 1318 C CA . GLN A 1 168 ? 17.874 13.170 46.104 1.00 9.51 179 GLN A CA 1
ATOM 1319 C C . GLN A 1 168 ? 18.779 13.132 44.860 1.00 9.52 179 GLN A C 1
ATOM 1320 O O . GLN A 1 168 ? 19.502 14.064 44.569 1.00 9.24 179 GLN A O 1
ATOM 1326 N N . ASP A 1 169 ? 18.679 12.021 44.147 1.00 9.23 180 ASP A N 1
ATOM 1327 C CA . ASP A 1 169 ? 19.244 11.832 42.829 1.00 9.05 180 ASP A CA 1
ATOM 1328 C C . ASP A 1 169 ? 18.161 11.828 41.806 1.00 9.17 180 ASP A C 1
ATOM 1329 O O . ASP A 1 169 ? 17.059 11.311 42.050 1.00 9.48 180 ASP A O 1
ATOM 1334 N N . GLN A 1 170 ? 18.430 12.392 40.648 1.00 7.84 181 GLN A N 1
ATOM 1335 C CA . GLN A 1 170 ? 17.492 12.286 39.497 1.00 9.68 181 GLN A CA 1
ATOM 1336 C C . GLN A 1 170 ? 18.323 12.333 38.214 1.00 9.94 181 GLN A C 1
ATOM 1337 O O . GLN A 1 170 ? 18.689 13.399 37.758 1.00 10.79 181 GLN A O 1
ATOM 1343 N N . GLY A 1 171 ? 18.715 11.163 37.719 1.00 9.55 182 GLY A N 1
ATOM 1344 C CA . GLY A 1 171 ? 19.463 11.059 36.467 1.00 10.21 182 GLY A CA 1
ATOM 1345 C C . GLY A 1 171 ? 20.967 11.276 36.539 1.00 9.62 182 GLY A C 1
ATOM 1346 O O . GLY A 1 171 ? 21.613 11.497 35.526 1.00 9.59 182 GLY A O 1
ATOM 1347 N N . ALA A 1 172 ? 21.541 11.148 37.736 1.00 9.21 183 ALA A N 1
ATOM 1348 C CA . ALA A 1 172 ? 22.995 11.244 37.918 1.00 8.62 183 ALA A CA 1
ATOM 1349 C C . ALA A 1 172 ? 23.552 9.854 38.154 1.00 9.38 183 ALA A C 1
ATOM 1350 O O . ALA A 1 172 ? 22.798 8.880 38.251 1.00 11.05 183 ALA A O 1
ATOM 1352 N N . CYS A 1 173 ? 24.876 9.770 38.202 1.00 8.06 184 CYS A N 1
ATOM 1353 C CA . CYS A 1 173 ? 25.546 8.472 38.319 1.00 8.03 184 CYS A CA 1
ATOM 1354 C C . CYS A 1 173 ? 26.701 8.681 39.293 1.00 7.41 184 CYS A C 1
ATOM 1355 O O . CYS A 1 173 ? 27.733 9.249 38.914 1.00 9.03 184 C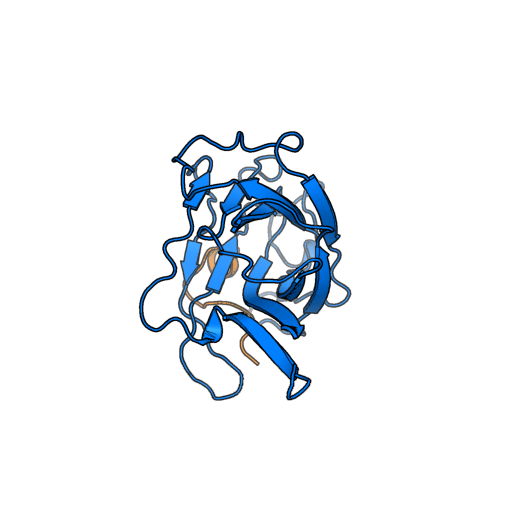YS A O 1
ATOM 1358 N N . MET A 1 174 ? 26.513 8.277 40.539 1.00 7.84 185 MET A N 1
ATOM 1359 C CA . MET A 1 174 ? 27.401 8.691 41.621 1.00 8.15 185 MET A CA 1
ATOM 1360 C C . MET A 1 174 ? 27.553 7.651 42.707 1.00 8.19 185 MET A C 1
ATOM 1361 O O . MET A 1 174 ? 26.707 6.768 42.890 1.00 7.48 185 MET A O 1
ATOM 1366 N N . ALA A 1 175 ? 28.678 7.754 43.403 1.00 7.84 186 ALA A N 1
ATOM 1367 C CA . ALA A 1 175 ? 28.929 6.976 44.616 1.00 9.42 186 ALA A CA 1
ATOM 1368 C C . ALA A 1 175 ? 29.123 7.943 45.786 1.00 9.26 186 ALA A C 1
ATOM 1369 O O . ALA A 1 175 ? 30.036 8.793 45.738 1.00 8.09 186 ALA A O 1
ATOM 1371 N N . LEU A 1 176 ? 28.284 7.814 46.818 1.00 8.86 187 LEU A N 1
ATOM 1372 C CA . LEU A 1 176 ? 28.494 8.516 48.122 1.00 9.10 187 LEU A CA 1
ATOM 1373 C C . LEU A 1 176 ? 29.426 7.621 48.952 1.00 8.59 187 LEU A C 1
ATOM 1374 O O . LEU A 1 176 ? 29.058 6.551 49.444 1.00 9.09 187 LEU A O 1
ATOM 1379 N N . LEU A 1 177 ? 30.663 8.060 49.043 1.00 8.59 188 LEU A N 1
ATOM 1380 C CA . LEU A 1 177 ? 31.722 7.303 49.651 1.00 8.31 188 LEU A CA 1
ATOM 1381 C C . LEU A 1 177 ? 31.793 7.477 51.142 1.00 8.59 188 LEU A C 1
ATOM 1382 O O . LEU A 1 177 ? 32.169 6.553 51.838 1.00 9.79 188 LEU A O 1
ATOM 1387 N N . SER A 1 178 ? 31.432 8.651 51.616 1.00 8.97 189 SER A N 1
ATOM 1388 C CA . SER A 1 178 ? 31.365 8.898 53.065 1.00 8.77 189 SER A CA 1
ATOM 1389 C C . SER A 1 178 ? 30.586 10.152 53.416 1.00 8.73 189 SER A C 1
ATOM 1390 O O . SER A 1 178 ? 30.430 11.084 52.626 1.00 8.30 189 SER A O 1
ATOM 1393 N N . LEU A 1 179 ? 29.978 10.100 54.611 1.00 8.08 190 LEU A N 1
ATOM 1394 C CA . LEU A 1 179 ? 29.320 11.232 55.259 1.00 7.19 190 LEU A CA 1
ATOM 1395 C C . LEU A 1 179 ? 29.900 11.313 56.676 1.00 8.14 190 LEU A C 1
ATOM 1396 O O . LEU A 1 179 ? 29.901 10.322 57.441 1.00 8.58 190 LEU A O 1
ATOM 1401 N N . HIS A 1 180 ? 30.302 12.509 57.073 1.00 7.52 191 HIS A N 1
ATOM 1402 C CA . HIS A 1 180 ? 30.741 12.783 58.454 1.00 8.01 191 HIS A CA 1
ATOM 1403 C C . HIS A 1 180 ? 30.061 14.046 58.935 1.00 8.13 191 HIS A C 1
ATOM 1404 O O . HIS A 1 180 ? 30.201 15.092 58.326 1.00 9.42 191 HIS A O 1
ATOM 1411 N N . LEU A 1 181 ? 29.206 13.871 59.944 1.00 8.34 192 LEU A N 1
ATOM 1412 C CA . LEU A 1 181 ? 28.538 14.968 60.613 1.00 8.83 192 LEU A CA 1
ATOM 1413 C C . LEU A 1 181 ? 29.287 15.295 61.889 1.00 7.92 192 LEU A C 1
ATOM 1414 O O . LEU A 1 181 ? 29.635 14.390 62.668 1.00 7.96 192 LEU A O 1
ATOM 1419 N N . PHE A 1 182 ? 29.561 16.582 62.128 1.00 7.92 193 PHE A N 1
ATOM 1420 C CA . PHE A 1 182 ? 30.264 16.995 63.329 1.00 7.61 193 PHE A CA 1
ATOM 1421 C C . PHE A 1 182 ? 29.836 18.409 63.708 1.00 8.52 193 PHE A C 1
ATOM 1422 O O . PHE A 1 182 ? 29.224 19.112 62.894 1.00 8.58 193 PHE A O 1
ATOM 1430 N N . TYR A 1 183 ? 30.139 18.794 64.940 1.00 7.90 194 TYR A N 1
ATOM 1431 C CA . TYR A 1 183 ? 29.912 20.192 65.386 1.00 8.38 194 TYR A CA 1
ATOM 1432 C C . TYR A 1 183 ? 31.067 20.693 66.217 1.00 9.09 194 TYR A C 1
ATOM 1433 O O . TYR A 1 183 ? 31.918 19.923 66.657 1.00 8.85 194 TYR A O 1
ATOM 1442 N N . LYS A 1 184 ? 31.116 22.016 66.419 1.00 9.43 195 LYS A N 1
ATOM 1443 C CA . LYS A 1 184 ? 32.156 22.664 67.261 1.00 10.75 195 LYS A CA 1
ATOM 1444 C C . LYS A 1 184 ? 31.647 22.755 68.691 1.00 12.17 195 LYS A C 1
ATOM 1445 O O . LYS A 1 184 ? 30.569 23.340 68.955 1.00 12.70 195 LYS A O 1
ATOM 1447 N N . LYS A 1 185 ? 32.394 22.130 69.606 1.00 13.39 196 LYS A N 1
ATOM 1448 C CA . LYS A 1 185 ? 32.063 22.097 71.040 1.00 15.83 196 LYS A CA 1
ATOM 1449 C C . LYS A 1 185 ? 33.085 22.896 71.807 1.00 16.57 196 LYS A C 1
ATOM 1450 O O . LYS A 1 185 ? 34.283 22.841 71.503 1.00 16.46 196 LYS A O 1
ATOM 1456 N N . ASN B 2 2 ? 43.164 4.352 44.085 1.00 22.61 251 ASN P N 1
ATOM 1457 C CA . ASN B 2 2 ? 42.132 5.315 44.480 1.00 21.58 251 ASN P CA 1
ATOM 1458 C C . ASN B 2 2 ? 40.751 4.648 44.142 1.00 20.42 251 ASN P C 1
ATOM 1459 O O . ASN B 2 2 ? 40.322 4.556 42.972 1.00 21.67 251 ASN P O 1
ATOM 1464 N N . TYR B 2 3 ? 40.102 4.138 45.174 1.00 16.47 252 TYR P N 1
ATOM 1465 C CA . TYR B 2 3 ? 38.768 3.592 45.047 1.00 14.67 252 TYR P CA 1
ATOM 1466 C C . TYR B 2 3 ? 37.770 4.696 44.618 1.00 13.53 252 TYR P C 1
ATOM 1467 O O . TYR B 2 3 ? 37.635 5.718 45.309 1.00 13.96 252 TYR P O 1
ATOM 1476 N N . LEU B 2 4 ? 37.069 4.470 43.518 1.00 12.65 253 LEU P N 1
ATOM 1477 C CA . LEU B 2 4 ? 36.058 5.423 43.018 1.00 11.23 253 LEU P CA 1
ATOM 1478 C C . LEU B 2 4 ? 34.644 4.842 43.120 1.00 12.31 253 LEU P C 1
ATOM 1479 O O . LEU B 2 4 ? 33.722 5.567 43.408 1.00 13.45 253 LEU P O 1
ATOM 1484 N N . PHE B 2 5 ? 34.468 3.550 42.828 1.00 11.34 254 PHE P N 1
ATOM 1485 C CA . PHE B 2 5 ? 33.196 2.870 42.869 1.00 11.62 254 PHE P CA 1
ATOM 1486 C C . PHE B 2 5 ? 33.409 1.354 42.840 1.00 11.47 254 PHE P C 1
ATOM 1487 O O . PHE B 2 5 ? 34.543 0.859 42.665 1.00 12.36 254 PHE P O 1
ATOM 1495 N N . SER B 2 6 ? 32.313 0.634 43.050 1.00 13.16 255 SER P N 1
ATOM 1496 C CA . SER B 2 6 ? 32.354 -0.815 43.283 1.00 13.01 255 SER P CA 1
ATOM 1497 C C . SER B 2 6 ? 32.361 -1.569 41.975 1.00 14.33 255 SER P C 1
ATOM 1498 O O . SER B 2 6 ? 31.716 -1.163 41.015 1.00 15.24 255 SER P O 1
ATOM 1501 N N . PRO B 2 7 ? 33.072 -2.697 41.933 1.00 14.64 256 PRO P N 1
ATOM 1502 C CA . PRO B 2 7 ? 32.937 -3.529 40.740 1.00 14.81 256 PRO P CA 1
ATOM 1503 C C . PRO B 2 7 ? 31.580 -4.213 40.596 1.00 14.39 256 PRO P C 1
ATOM 1504 O O . PRO B 2 7 ? 31.274 -4.746 39.517 1.00 15.55 256 PRO P O 1
ATOM 1508 N N . ASN B 2 8 ? 30.775 -4.192 41.649 1.00 14.25 257 ASN P N 1
ATOM 1509 C CA . ASN B 2 8 ? 29.492 -4.932 41.731 1.00 15.07 257 ASN P CA 1
ATOM 1510 C C . ASN B 2 8 ? 28.237 -4.087 41.834 1.00 14.96 257 ASN P C 1
ATOM 1511 O O . ASN B 2 8 ? 27.168 -4.630 42.127 1.00 15.18 257 ASN P O 1
ATOM 1516 N N . GLY B 2 9 ? 28.353 -2.780 41.602 1.00 13.63 258 GLY P N 1
ATOM 1517 C CA . GLY B 2 9 ? 27.240 -1.867 41.787 1.00 13.15 258 GLY P CA 1
ATOM 1518 C C . GLY B 2 9 ? 26.634 -1.327 40.500 1.00 12.82 258 GLY P C 1
ATOM 1519 O O . GLY B 2 9 ? 26.976 -1.786 39.415 1.00 13.85 258 GLY P O 1
ATOM 1520 N N . PRO B 2 10 ? 25.668 -0.372 40.648 1.00 13.05 259 PRO P N 1
ATOM 1521 C CA . PRO B 2 10 ? 24.922 0.150 39.495 1.00 13.52 259 PRO P CA 1
ATOM 1522 C C . PRO B 2 10 ? 25.785 0.975 38.546 1.00 13.15 259 PRO P C 1
ATOM 1523 O O . PRO B 2 10 ? 25.465 1.106 37.327 1.00 12.76 259 PRO P O 1
ATOM 1527 N N . ILE B 2 11 ? 26.879 1.515 39.080 1.00 13.26 260 ILE P N 1
ATOM 1528 C CA . ILE B 2 11 ? 27.809 2.245 38.233 1.00 12.81 260 ILE P CA 1
ATOM 1529 C C . ILE B 2 11 ? 28.537 1.292 37.274 1.00 12.57 260 ILE P C 1
ATOM 1530 O O . ILE B 2 11 ? 28.541 1.482 36.048 1.00 12.02 260 ILE P O 1
ATOM 1535 N N . ALA B 2 12 ? 29.140 0.239 37.826 1.00 12.97 261 ALA P N 1
ATOM 1536 C CA . ALA B 2 12 ? 29.780 -0.769 36.994 1.00 13.19 261 ALA P CA 1
ATOM 1537 C C . ALA B 2 12 ? 28.824 -1.346 35.960 1.00 14.33 261 ALA P C 1
ATOM 1538 O O . ALA B 2 12 ? 29.225 -1.630 34.832 1.00 15.46 261 ALA P O 1
ATOM 1540 N N . ARG B 2 13 ? 27.561 -1.517 36.327 1.00 13.70 262 ARG P N 1
ATOM 1541 C CA . ARG B 2 13 ? 26.561 -2.076 35.420 1.00 15.07 262 ARG P CA 1
ATOM 1542 C C . ARG B 2 13 ? 26.230 -1.161 34.240 1.00 15.69 262 ARG P C 1
ATOM 1543 O O . ARG B 2 13 ? 25.653 -1.639 33.230 1.00 16.32 262 ARG P O 1
ATOM 1551 N N . ALA B 2 14 ? 26.604 0.119 34.320 1.00 16.93 263 ALA P N 1
ATOM 1552 C CA . ALA B 2 14 ? 26.379 1.027 33.207 1.00 17.99 263 ALA P CA 1
ATOM 1553 C C . ALA B 2 14 ? 27.116 0.545 31.945 1.00 18.88 263 ALA P C 1
ATOM 1554 O O . ALA B 2 14 ? 26.739 0.928 30.831 1.00 19.57 263 ALA P O 1
ATOM 1556 N N . TRP B 2 15 ? 28.201 -0.210 32.113 1.00 18.80 264 TRP P N 1
ATOM 1557 C CA . TRP B 2 15 ? 29.029 -0.663 30.961 1.00 20.08 264 TRP P CA 1
ATOM 1558 C C . TRP B 2 15 ? 28.789 -2.129 30.653 1.00 21.54 264 TRP P C 1
ATOM 1559 O O . TRP B 2 15 ? 27.886 -2.719 31.246 1.00 23.09 264 TRP P O 1
#

Nearest PDB structures (foldseek):
  2bba-assembly1_A  TM=1.005E+00  e=3.855E-40  Homo sapiens
  1shw-assembly1_B  TM=9.389E-01  e=5.268E-23  Mus musculus
  2qbx-assembly1_A  TM=9.195E-01  e=9.724E-23  Homo sapiens
  1kgy-assembly2_C  TM=9.236E-01  e=8.546E-22  Mus musculus
  3etp-assembly1_A  TM=9.007E-01  e=1.194E-21  Mus musculus

InterPro domains:
  IPR000719 Protein kinase domain [PS50011] (615-899)
  IPR001090 Ephrin, ligand binding domain [PF01404] (18-197)
  IPR001090 Ephrin, ligand binding domain [PS51550] (17-202)
  IPR001090 Ephrin, ligand binding domain [SM00615] (17-197)
  IPR001245 Serine-threonine/tyrosine-protein kinase, catalytic domain [PF07714] (615-874)
  IPR001245 Serine-threonine/tyrosine-protein kinase, catalytic domain [PR00109] (693-706)
  IPR001245 Serine-threonine/tyrosine-protein kinase, catalytic domain [PR00109] (730-748)
  IPR001245 Serine-threonine/tyrosine-protein kinase, catalytic domain [PR00109] (782-792)
  IPR001245 Serine-threonine/tyrosine-protein kinase, catalytic domain [PR00109] (801-823)
  IPR001245 Serine-threonine/tyrosine-protein kinase, catalytic domain [PR00109] (845-867)
  IPR001426 Tyrosine-protein kinase, receptor class V, conserved site [PS00790] (178-198)
  IPR001426 Tyrosine-protein kinase, receptor class V, conserved site [PS00791] (239-260)
  IPR001660 Sterile alpha motif domain [PF00536] (908-969)
  IPR001660 Sterile alpha motif domain [PS50105] (907-971)
  IPR001660 Sterile alpha motif domain [SM00454] (904-971)
  IPR003961 Fibronectin type III [PF00041] (325-413)
  IPR003961 Fibronectin type III [PF00041] (436-522)
  IPR003961 Fibronectin type III [PS50853] (323-432)
  IPR003961 Fibronectin type III [PS50853] (436-529)
  IPR003961 Fibronectin type III [SM00060] (324-413)

Foldseek 3Di:
DVDKDKFWQDKQQPDPDEQPWAKPPPDPQEKDWDWDADPVRDTTIKIWGAPQQPFLQDKMKTKGFWTFQPPFQKKKKKWKKAWADQVQPPRRDPSADRWKWKWKAADQDRPDDNQPPHPDVVRTHTFDTDGFPKHWHDDPPDDIDIDMDIDMTMDHSDDHRTMMMMMMGRRTTMMGPIMIMIHID/DDDDDCPDPVVVVD

Organism: Homo sapiens (NCBI:txid9606)

GO terms:
  GO:0001525 angiogenesis (P, IDA)
  GO:0005003 ephrin receptor activity (F, IDA)
  GO:0005886 plasma membrane (C, IDA)
  GO:0001525 angiogenesis (P, IMP)
  GO:0002042 cell migration involved in sprouting angiogenesis (P, IDA)
  GO:0048013 ephrin receptor signaling pathway (P, IDA)
  GO:0007155 cell adhesion (P, IDA)
  GO:0005886 plasma membrane (C, EXP)
  GO:0005515 protein binding (F, IPI)
  GO:0005576 extracellular region (C, TAS)
  GO:0005829 cytosol (C, TAS)
  GO:0005886 plasma membrane (C, TAS)
  GO:0004714 transmembrane receptor protein tyrosine kinase activity (F, IDA)
  GO:0070062 extracellular exosome (C, HDA)

Secondary structure (DSSP, 8-state):
--S--EEEEEEGGG-SS----EEES--TT--EEEEEE-TTS-EEEEEEEE-SSS-TT-EEEEEPPPEE-TT-SSEEEEEEEEEB-GGGSTT--TT--SEEEEEEEEESSS---SS-S-SSBTTBEEEEEEE-SS-BB--TTS--B---EEEEEEE----SSEEEEEEEEES-EEEEEEEEEEEE-/---S-TTSTTGGG-

B-factor: mean 14.6, std 8.15, range [2.0, 63.7]

Solvent-accessible surface area: 9974 Å² total; per-residue (Å²): 92,163,128,142,81,122,43,68,34,39,26,3,76,132,62,142,63,91,23,84,24,49,18,63,44,107,60,134,34,74,9,59,42,14,54,2,90,39,186,127,74,105,76,6,44,2,8,0,0,16,8,7,67,95,38,29,54,62,19,2,11,0,9,2,41,61,8,69,45,126,62,4,80,49,0,68,0,16,0,101,2,0,0,0,24,20,165,17,6,77,89,22,47,115,50,16,105,53,49,4,16,0,7,15,59,23,11,99,47,95,96,24,71,67,121,64,17,36,21,104,96,120,44,0,80,99,40,44,57,1,75,18,95,70,62,0,118,47,134,125,91,43,88,25,89,28,135,47,6,84,83,65,11,142,1,26,98,8,89,82,48,1,1,3,0,0,1,47,0,91,0,0,0,0,0,6,21,7,0,49,0,32,8,72,70,152,44,16,33,2,107,108,0,16,0,26,150,27,105